Protein AF-0000000072647046 (afdb_homodimer)

Structure (mmCIF, N/CA/C/O backbone):
data_AF-0000000072647046-model_v1
#
loop_
_entity.id
_entity.type
_entity.pdbx_description
1 polymer 'Glutaredoxin domain-containing protein'
#
loop_
_atom_site.group_PDB
_atom_site.id
_atom_site.type_symbol
_atom_site.label_atom_id
_atom_site.label_alt_id
_atom_site.label_comp_id
_atom_site.label_asym_id
_atom_site.label_entity_id
_atom_site.label_seq_id
_atom_site.pdbx_PDB_ins_code
_atom_site.Cartn_x
_atom_site.Cartn_y
_atom_site.Cartn_z
_atom_site.occupancy
_atom_site.B_iso_or_equiv
_atom_site.auth_seq_id
_atom_site.auth_comp_id
_atom_site.auth_asym_id
_atom_site.auth_atom_id
_atom_site.pdbx_PDB_model_num
ATOM 1 N N . MET A 1 1 ? 25.359 -15.922 -28.672 1 30.77 1 MET A N 1
ATOM 2 C CA . MET A 1 1 ? 24.047 -15.75 -28.062 1 30.77 1 MET A CA 1
ATOM 3 C C . MET A 1 1 ? 24.094 -16.031 -26.562 1 30.77 1 MET A C 1
ATOM 5 O O . MET A 1 1 ? 23.062 -16.125 -25.922 1 30.77 1 MET A O 1
ATOM 9 N N . GLY A 1 2 ? 25.094 -16.562 -25.969 1 30.72 2 GLY A N 1
ATOM 10 C CA . GLY A 1 2 ? 25.312 -17.078 -24.641 1 30.72 2 GLY A CA 1
ATOM 11 C C . GLY A 1 2 ? 25.422 -15.992 -23.578 1 30.72 2 GLY A C 1
ATOM 12 O O . GLY A 1 2 ? 25.156 -16.234 -22.406 1 30.72 2 GLY A O 1
ATOM 13 N N . ALA A 1 3 ? 26.203 -15.008 -23.844 1 39.72 3 ALA A N 1
ATOM 14 C CA . ALA A 1 3 ? 26.516 -13.992 -22.828 1 39.72 3 ALA A CA 1
ATOM 15 C C . ALA A 1 3 ? 25.266 -13.211 -22.438 1 39.72 3 ALA A C 1
ATOM 17 O O . ALA A 1 3 ? 25.109 -12.82 -21.281 1 39.72 3 ALA A O 1
ATOM 18 N N . ALA A 1 4 ? 24.578 -12.836 -23.359 1 44.19 4 ALA A N 1
ATOM 19 C CA . ALA A 1 4 ? 23.391 -12 -23.141 1 44.19 4 ALA A CA 1
ATOM 20 C C . ALA A 1 4 ? 22.375 -12.719 -22.266 1 44.19 4 ALA A C 1
ATOM 22 O O . ALA A 1 4 ? 21.625 -12.078 -21.516 1 44.19 4 ALA A O 1
ATOM 23 N N . GLU A 1 5 ? 22.047 -13.945 -22.453 1 41.94 5 GLU A N 1
ATOM 24 C CA . GLU A 1 5 ? 21.156 -14.758 -21.625 1 41.94 5 GLU A CA 1
ATOM 25 C C . GLU A 1 5 ? 21.656 -14.805 -20.172 1 41.94 5 GLU A C 1
ATOM 27 O O . GLU A 1 5 ? 20.859 -15.008 -19.25 1 41.94 5 GLU A O 1
ATOM 32 N N . SER A 1 6 ? 22.844 -14.938 -20 1 48.31 6 SER A N 1
ATOM 33 C CA . SER A 1 6 ? 23.516 -15.039 -18.703 1 48.31 6 SER A CA 1
ATOM 34 C C . SER A 1 6 ? 23.297 -13.773 -17.875 1 48.31 6 SER A C 1
ATOM 36 O O . SER A 1 6 ? 23.109 -13.852 -16.656 1 48.31 6 SER A O 1
ATOM 38 N N . SER A 1 7 ? 23.375 -12.648 -18.531 1 48.94 7 SER A N 1
ATOM 39 C CA . SER A 1 7 ? 23.359 -11.359 -17.844 1 48.94 7 SER A CA 1
ATOM 40 C C . SER A 1 7 ? 21.953 -11.031 -17.344 1 48.94 7 SER A C 1
ATOM 42 O O . SER A 1 7 ? 21.797 -10.492 -16.25 1 48.94 7 SER A O 1
ATOM 44 N N . LEU A 1 8 ? 20.969 -11.305 -18.172 1 52.41 8 LEU A N 1
ATOM 45 C CA . LEU A 1 8 ? 19.578 -11.117 -17.797 1 52.41 8 LEU A CA 1
ATOM 46 C C . LEU A 1 8 ? 19.156 -12.086 -16.703 1 52.41 8 LEU A C 1
ATOM 48 O O . LEU A 1 8 ? 18.422 -11.719 -15.789 1 52.41 8 LEU A O 1
ATOM 52 N N . SER A 1 9 ? 19.688 -13.414 -16.891 1 56.25 9 SER A N 1
ATOM 53 C CA . SER A 1 9 ? 19.406 -14.484 -15.93 1 56.25 9 SER A CA 1
ATOM 54 C C . SER A 1 9 ? 19.922 -14.117 -14.531 1 56.25 9 SER A C 1
ATOM 56 O O . SER A 1 9 ? 19.312 -14.508 -13.531 1 56.25 9 SER A O 1
ATOM 58 N N . GLU A 1 10 ? 20.922 -13.305 -14.609 1 62.47 10 GLU A N 1
ATOM 59 C CA . GLU A 1 10 ? 21.531 -12.945 -13.336 1 62.47 10 GLU A CA 1
ATOM 60 C C . GLU A 1 10 ? 20.766 -11.82 -12.641 1 62.47 10 GLU A C 1
ATOM 62 O O . GLU A 1 10 ? 20.812 -11.695 -11.422 1 62.47 10 GLU A O 1
ATOM 67 N N . LYS A 1 11 ? 19.953 -11.328 -13.422 1 77.75 11 LYS A N 1
ATOM 68 C CA . LYS A 1 11 ? 19.312 -10.141 -12.867 1 77.75 11 LYS A CA 1
ATOM 69 C C . LYS A 1 11 ? 17.844 -10.391 -12.586 1 77.75 11 LYS A C 1
ATOM 71 O O . LYS A 1 11 ? 17.188 -9.578 -11.938 1 77.75 11 LYS A O 1
ATOM 76 N N . VAL A 1 12 ? 17.531 -11.703 -13.055 1 87.31 12 VAL A N 1
ATOM 77 C CA . VAL A 1 12 ? 16.109 -12 -12.953 1 87.31 12 VAL A CA 1
ATOM 78 C C . VAL A 1 12 ? 15.914 -13.398 -12.367 1 87.31 12 VAL A C 1
ATOM 80 O O . VAL A 1 12 ? 16.438 -14.383 -12.891 1 87.31 12 VAL A O 1
ATOM 83 N N . ASP A 1 13 ? 15.195 -13.484 -11.273 1 91.88 13 ASP A N 1
ATOM 84 C CA . ASP A 1 13 ? 14.977 -14.758 -10.609 1 91.88 13 ASP A CA 1
ATOM 85 C C . ASP A 1 13 ? 13.703 -15.43 -11.117 1 91.88 13 ASP A C 1
ATOM 87 O O . ASP A 1 13 ? 12.812 -15.766 -10.328 1 91.88 13 ASP A O 1
ATOM 91 N N . GLU A 1 14 ? 13.664 -15.672 -12.375 1 93.75 14 GLU A N 1
ATOM 92 C CA . GLU A 1 14 ? 12.492 -16.281 -13.008 1 93.75 14 GLU A CA 1
ATOM 93 C C . GLU A 1 14 ? 12.289 -17.719 -12.531 1 93.75 14 GLU A C 1
ATOM 95 O O . GLU A 1 14 ? 11.172 -18.109 -12.195 1 93.75 14 GLU A O 1
ATOM 100 N N . LYS A 1 15 ? 13.359 -18.484 -12.484 1 94 15 LYS A N 1
ATOM 101 C CA . LYS A 1 15 ? 13.289 -19.891 -12.078 1 94 15 LYS A CA 1
ATOM 102 C C . LYS A 1 15 ? 12.766 -20.016 -10.656 1 94 15 LYS A C 1
ATOM 104 O O . LYS A 1 15 ? 11.914 -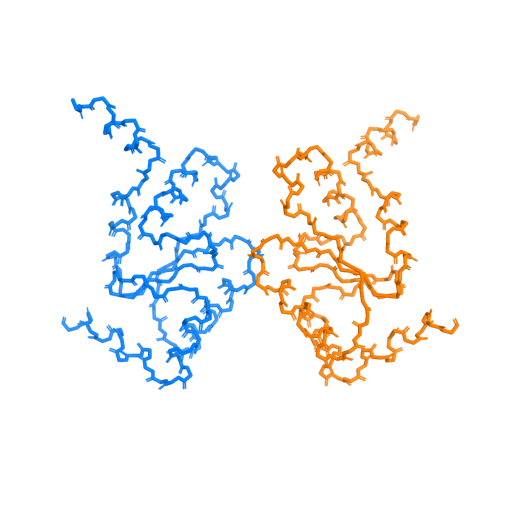20.859 -10.375 1 94 15 LYS A O 1
ATOM 109 N N . GLY A 1 16 ? 13.305 -19.25 -9.719 1 95.25 16 GLY A N 1
ATOM 110 C CA . GLY A 1 16 ? 12.859 -19.266 -8.336 1 95.25 16 GLY A CA 1
ATOM 111 C C . GLY A 1 16 ? 11.391 -18.922 -8.18 1 95.25 16 GLY A C 1
ATOM 112 O O . GLY A 1 16 ? 10.672 -19.578 -7.41 1 95.25 16 GLY A O 1
ATOM 113 N N . ILE A 1 17 ? 10.914 -17.984 -8.938 1 97.06 17 ILE A N 1
ATOM 114 C CA . ILE A 1 17 ? 9.516 -17.578 -8.867 1 97.06 17 ILE A CA 1
ATOM 115 C C . ILE A 1 17 ? 8.617 -18.688 -9.406 1 97.06 17 ILE A C 1
ATOM 117 O O . ILE A 1 17 ? 7.598 -19.016 -8.797 1 97.06 17 ILE A O 1
ATOM 121 N N . LYS A 1 18 ? 8.992 -19.266 -10.492 1 97 18 LYS A N 1
ATOM 122 C CA . LYS A 1 18 ? 8.203 -20.344 -11.078 1 97 18 LYS A CA 1
ATOM 123 C C 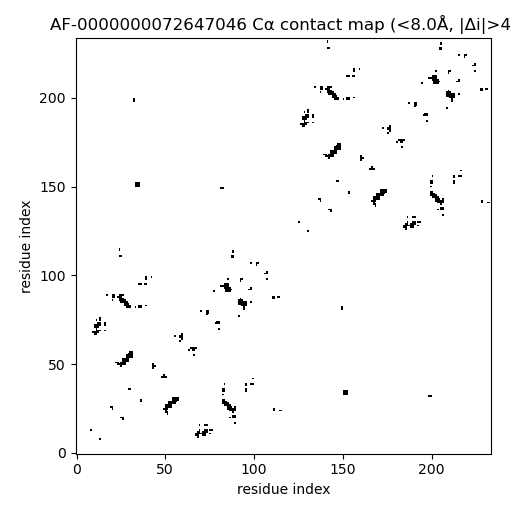. LYS A 1 18 ? 8.102 -21.531 -10.125 1 97 18 LYS A C 1
ATOM 125 O O . LYS A 1 18 ? 7.047 -22.172 -10.031 1 97 18 LYS A O 1
ATOM 130 N N . LYS A 1 19 ? 9.141 -21.812 -9.484 1 97.5 19 LYS A N 1
ATOM 131 C CA . LYS A 1 19 ? 9.117 -22.875 -8.477 1 97.5 19 LYS A CA 1
ATOM 132 C C . LYS A 1 19 ? 8.156 -22.531 -7.34 1 97.5 19 LYS A C 1
ATOM 134 O O . LYS A 1 19 ? 7.367 -23.375 -6.918 1 97.5 19 LYS A O 1
ATOM 139 N N . GLU A 1 20 ? 8.219 -21.297 -6.875 1 97.56 20 GLU A N 1
ATOM 140 C CA . GLU A 1 20 ? 7.422 -20.875 -5.734 1 97.56 20 GLU A CA 1
ATOM 141 C C . GLU A 1 20 ? 5.934 -20.891 -6.062 1 97.56 20 GLU A C 1
ATOM 143 O O . GLU A 1 20 ? 5.113 -21.297 -5.234 1 97.56 20 GLU A O 1
ATOM 148 N N . ILE A 1 21 ? 5.594 -20.422 -7.246 1 97.5 21 ILE A N 1
ATOM 149 C CA . ILE A 1 21 ? 4.172 -20.328 -7.566 1 97.5 21 ILE A CA 1
ATOM 150 C C . ILE A 1 21 ? 3.592 -21.734 -7.758 1 97.5 21 ILE A C 1
ATOM 152 O O . ILE A 1 21 ? 2.371 -21.906 -7.777 1 97.5 21 ILE A O 1
ATOM 156 N N . GLY A 1 22 ? 4.41 -22.656 -7.879 1 96.31 22 GLY A N 1
ATOM 157 C CA . GLY A 1 22 ? 3.982 -24.047 -7.984 1 96.31 22 GLY A CA 1
ATOM 158 C C . GLY A 1 22 ? 3.879 -24.734 -6.641 1 96.31 22 GLY A C 1
ATOM 159 O O . GLY A 1 22 ? 3.477 -25.906 -6.57 1 96.31 22 GLY A O 1
ATOM 160 N N . GLU A 1 23 ? 4.145 -24.109 -5.609 1 95.06 23 GLU A N 1
ATOM 161 C CA . GLU A 1 23 ? 4.191 -24.703 -4.277 1 95.06 23 GLU A CA 1
ATOM 162 C C . GLU A 1 23 ? 2.795 -25.062 -3.787 1 95.06 23 GLU A C 1
ATOM 164 O O . GLU A 1 23 ? 2.609 -26.094 -3.131 1 95.06 23 GLU A O 1
ATOM 169 N N . CYS A 1 24 ? 1.84 -24.172 -3.992 1 95.94 24 CYS A N 1
ATOM 170 C CA . CYS A 1 24 ? 0.456 -24.422 -3.6 1 95.94 24 CYS A CA 1
ATOM 171 C C . CYS A 1 24 ? -0.512 -23.734 -4.555 1 95.94 24 CYS A C 1
ATOM 173 O O . CYS A 1 24 ? -0.103 -22.922 -5.375 1 95.94 24 CYS A O 1
ATOM 175 N N . PRO A 1 25 ? -1.693 -24.094 -4.465 1 97.81 25 PRO A N 1
ATOM 176 C CA . PRO A 1 25 ? -2.684 -23.578 -5.41 1 97.81 25 PRO A CA 1
ATOM 177 C C . PRO A 1 25 ? -2.783 -22.047 -5.387 1 97.81 25 PRO A C 1
ATOM 179 O O . PRO A 1 25 ? -3.053 -21.438 -6.418 1 97.81 25 PRO A O 1
ATOM 182 N N . VAL A 1 26 ? -2.604 -21.516 -4.203 1 98.69 26 VAL A N 1
ATOM 183 C CA . VAL A 1 26 ? -2.678 -20.062 -4.082 1 98.69 26 VAL A CA 1
ATOM 184 C C . VAL A 1 26 ? -1.371 -19.531 -3.504 1 98.69 26 VAL A C 1
ATOM 186 O O . VAL A 1 26 ? -0.966 -19.906 -2.404 1 98.69 26 VAL A O 1
ATOM 189 N N . VAL A 1 27 ? -0.646 -18.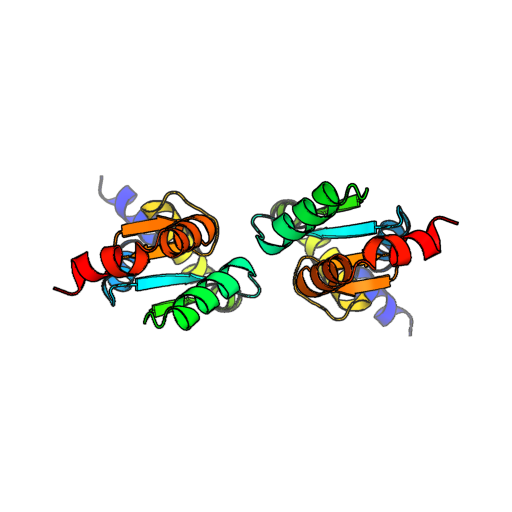672 -4.254 1 98.81 27 VAL A N 1
ATOM 190 C CA . VAL A 1 27 ? 0.587 -18.016 -3.836 1 98.81 27 VAL A CA 1
ATOM 191 C C . VAL A 1 27 ? 0.448 -16.5 -3.994 1 98.81 27 VAL A C 1
ATOM 193 O O . VAL A 1 27 ? -0.043 -16.016 -5.02 1 98.81 27 VAL A O 1
ATOM 196 N N . ILE A 1 28 ? 0.835 -15.758 -2.959 1 98.75 28 ILE A N 1
ATOM 197 C CA . ILE A 1 28 ? 0.768 -14.305 -3.074 1 98.75 28 ILE A CA 1
ATOM 198 C C . ILE A 1 28 ? 2.121 -13.695 -2.715 1 98.75 28 ILE A C 1
ATOM 200 O O . ILE A 1 28 ? 2.818 -14.188 -1.828 1 98.75 28 ILE A O 1
ATOM 204 N N . TYR A 1 29 ? 2.516 -12.711 -3.484 1 98.06 29 TYR A N 1
ATOM 205 C CA . TYR A 1 29 ? 3.662 -11.867 -3.17 1 98.06 29 TYR A CA 1
ATOM 206 C C . TYR A 1 29 ? 3.215 -10.539 -2.574 1 98.06 29 TYR A C 1
ATOM 208 O O . TYR A 1 29 ? 2.283 -9.906 -3.08 1 98.06 29 TYR A O 1
ATOM 216 N N . THR A 1 30 ? 3.836 -10.141 -1.489 1 96.5 30 THR A N 1
ATOM 217 C CA . THR A 1 30 ? 3.416 -8.945 -0.763 1 96.5 30 THR A CA 1
ATOM 218 C C . THR A 1 30 ? 4.621 -8.094 -0.384 1 96.5 30 THR A C 1
ATOM 220 O O . THR A 1 30 ? 5.77 -8.5 -0.59 1 96.5 30 THR A O 1
ATOM 223 N N . LYS A 1 31 ? 4.328 -6.859 0.052 1 92.25 31 LYS A N 1
ATOM 224 C CA . LYS A 1 31 ? 5.309 -5.969 0.663 1 92.25 31 LYS A CA 1
ATOM 225 C C . LYS A 1 31 ? 4.859 -5.523 2.053 1 92.25 31 LYS A C 1
ATOM 227 O O . LYS A 1 31 ? 3.68 -5.645 2.396 1 92.25 31 LYS A O 1
ATOM 232 N N . SER A 1 32 ? 5.852 -5.031 2.762 1 86.81 32 SER A N 1
ATOM 233 C CA . SER A 1 32 ? 5.531 -4.551 4.102 1 86.81 32 SER A CA 1
ATOM 234 C C . SER A 1 32 ? 4.688 -3.279 4.047 1 86.81 32 SER A C 1
ATOM 236 O O . SER A 1 32 ? 4.832 -2.475 3.125 1 86.81 32 SER A O 1
ATOM 238 N N . GLU A 1 33 ? 3.854 -3.123 4.977 1 80.12 33 GLU A N 1
ATOM 239 C CA . GLU A 1 33 ? 3.07 -1.903 5.152 1 80.12 33 GLU A CA 1
ATOM 240 C C . GLU A 1 33 ? 2.205 -1.619 3.93 1 80.12 33 GLU A C 1
ATOM 242 O O . GLU A 1 33 ? 2.043 -0.464 3.531 1 80.12 33 GLU A O 1
ATOM 247 N N . CYS A 1 34 ? 1.928 -2.549 3.201 1 91.19 34 CYS A N 1
ATOM 248 C CA . CYS A 1 34 ? 1.049 -2.443 2.043 1 91.19 34 CYS A CA 1
ATOM 249 C C . CYS A 1 34 ? -0.391 -2.773 2.418 1 91.19 34 CYS A C 1
ATOM 251 O O . CYS A 1 34 ? -0.711 -3.926 2.713 1 91.19 34 CYS A O 1
ATOM 253 N N . GLY A 1 35 ? -1.257 -1.927 2.348 1 93.25 35 GLY A N 1
ATOM 254 C CA . GLY A 1 35 ? -2.645 -2.086 2.754 1 93.25 35 GLY A CA 1
ATOM 255 C C . GLY A 1 35 ? -3.408 -3.076 1.897 1 93.25 35 GLY A C 1
ATOM 256 O O . GLY A 1 35 ? -4.188 -3.879 2.412 1 93.25 35 GLY A O 1
ATOM 257 N N . TYR A 1 36 ? -3.176 -3.004 0.632 1 95.5 36 TYR A N 1
ATOM 258 C CA . TYR A 1 36 ? -3.836 -3.947 -0.262 1 95.5 36 TYR A CA 1
ATOM 259 C C . TYR A 1 36 ? -3.355 -5.371 -0.008 1 95.5 36 TYR A C 1
ATOM 261 O O . TYR A 1 36 ? -4.117 -6.328 -0.168 1 95.5 36 TYR A O 1
ATOM 269 N N . CYS A 1 37 ? -2.092 -5.492 0.328 1 97.12 37 CYS A N 1
ATOM 270 C CA . CYS A 1 37 ? -1.569 -6.805 0.69 1 97.12 37 CYS A CA 1
ATOM 271 C C . CYS A 1 37 ? -2.279 -7.355 1.923 1 97.12 37 CYS A C 1
ATOM 273 O O . CYS A 1 37 ? -2.658 -8.531 1.955 1 97.12 37 CYS A O 1
ATOM 275 N N . LYS A 1 38 ? -2.434 -6.52 2.881 1 95.62 38 LYS A N 1
ATOM 276 C CA . LYS A 1 38 ? -3.16 -6.934 4.078 1 95.62 38 LYS A CA 1
ATOM 277 C C . LYS A 1 38 ? -4.59 -7.344 3.736 1 95.62 38 LYS A C 1
ATOM 279 O O . LYS A 1 38 ? -5.086 -8.359 4.234 1 95.62 38 LYS A O 1
ATOM 284 N N . MET A 1 39 ? -5.172 -6.602 2.914 1 95.62 39 MET A N 1
ATOM 285 C CA . MET A 1 39 ? -6.551 -6.891 2.535 1 95.62 39 MET A CA 1
ATOM 286 C C . MET A 1 39 ? -6.641 -8.211 1.78 1 95.62 39 MET A C 1
ATOM 288 O O . MET A 1 39 ? -7.598 -8.969 1.955 1 95.62 39 MET A O 1
ATOM 292 N N . ALA A 1 40 ? -5.727 -8.414 0.938 1 98.19 40 ALA A N 1
ATOM 293 C CA . ALA A 1 40 ? -5.699 -9.688 0.218 1 98.19 40 ALA A CA 1
ATOM 294 C C . ALA A 1 40 ? -5.598 -10.867 1.186 1 98.19 40 ALA A C 1
ATOM 296 O O . ALA A 1 40 ? -6.344 -11.836 1.069 1 98.19 40 ALA A O 1
ATOM 297 N N . LYS A 1 41 ? -4.684 -10.734 2.137 1 98.19 41 LYS A N 1
ATOM 298 C CA . LYS A 1 41 ? -4.52 -11.789 3.129 1 98.19 41 LYS A CA 1
ATOM 299 C C . LYS A 1 41 ? -5.785 -11.969 3.961 1 98.19 41 LYS A C 1
ATOM 301 O O . LYS A 1 41 ? -6.242 -13.086 4.184 1 98.19 41 LYS A O 1
ATOM 306 N N . ASP A 1 42 ? -6.355 -10.938 4.375 1 97.88 42 ASP A N 1
ATOM 307 C CA . ASP A 1 42 ? -7.586 -10.977 5.16 1 97.88 42 ASP A CA 1
ATOM 308 C C . ASP A 1 42 ? -8.703 -11.68 4.391 1 97.88 42 ASP A C 1
ATOM 310 O O . ASP A 1 42 ? -9.461 -12.469 4.965 1 97.88 42 ASP A O 1
ATOM 314 N N . LEU A 1 43 ? -8.797 -11.328 3.158 1 98.12 43 LEU A N 1
ATOM 315 C CA . LEU A 1 43 ? -9.828 -11.922 2.318 1 98.12 43 LEU A CA 1
ATOM 316 C C . LEU A 1 43 ? -9.641 -13.43 2.203 1 98.12 43 LEU A C 1
ATOM 318 O O . LEU A 1 43 ? -10.594 -14.188 2.348 1 98.12 43 LEU A O 1
ATOM 322 N N . LEU A 1 44 ? -8.43 -13.844 1.897 1 98.5 44 LEU A N 1
ATOM 323 C CA . LEU A 1 44 ? -8.141 -15.273 1.78 1 98.5 44 LEU A CA 1
ATOM 324 C C . LEU A 1 44 ? -8.453 -16 3.084 1 98.5 44 LEU A C 1
ATOM 326 O O . LEU A 1 44 ? -9.008 -17.094 3.07 1 98.5 44 LEU A O 1
ATOM 330 N N . GLU A 1 45 ? -8.156 -15.398 4.227 1 98.31 45 GLU A N 1
ATOM 331 C CA . GLU A 1 45 ? -8.438 -15.969 5.535 1 98.31 45 GLU A CA 1
ATOM 332 C C . GLU A 1 45 ? -9.938 -16.047 5.793 1 98.31 45 GLU A C 1
ATOM 334 O O . GLU A 1 45 ? -10.445 -17.062 6.273 1 98.31 45 GLU A O 1
ATOM 339 N N . LYS A 1 46 ? -10.562 -15.008 5.477 1 97.44 46 LYS A N 1
ATOM 340 C CA . LYS A 1 46 ? -12.016 -14.969 5.629 1 97.44 46 LYS A CA 1
ATOM 341 C C . LYS A 1 46 ? -12.68 -16.078 4.824 1 97.44 46 LYS A C 1
ATOM 343 O O . LYS A 1 46 ? -13.648 -16.688 5.285 1 97.44 46 LYS A O 1
ATOM 348 N N . GLU A 1 47 ? -12.148 -16.266 3.67 1 97.19 47 GLU A N 1
ATOM 349 C CA . GLU A 1 47 ? -12.695 -17.281 2.771 1 97.19 47 GLU A CA 1
ATOM 350 C C . GLU A 1 47 ? -12.172 -18.672 3.117 1 97.19 47 GLU A C 1
ATOM 352 O O . GLU A 1 47 ? -12.477 -19.656 2.428 1 97.19 47 GLU A O 1
ATOM 357 N N . ARG A 1 48 ? -11.312 -18.766 4.078 1 96.75 48 ARG A N 1
ATOM 358 C CA . ARG A 1 48 ? -10.719 -20.016 4.531 1 96.75 48 ARG A CA 1
ATOM 359 C C . 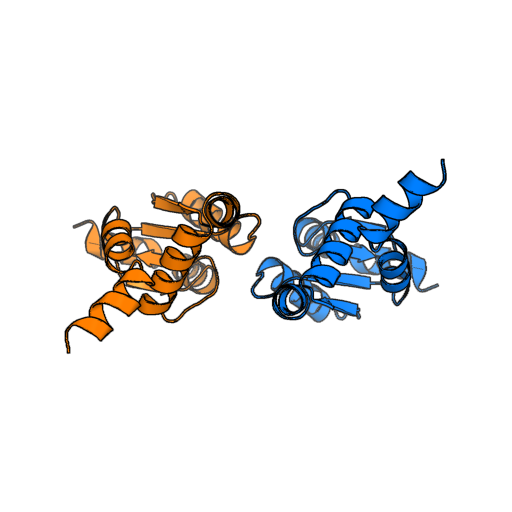ARG A 1 48 ? -9.914 -20.672 3.416 1 96.75 48 ARG A C 1
ATOM 361 O O . ARG A 1 48 ? -10 -21.891 3.209 1 96.75 48 ARG A O 1
ATOM 368 N N . ILE A 1 49 ? -9.195 -19.875 2.736 1 97.19 49 ILE A N 1
ATOM 369 C CA . ILE A 1 49 ? -8.336 -20.359 1.659 1 97.19 49 ILE A CA 1
ATOM 370 C C . ILE A 1 49 ? -6.887 -20.391 2.133 1 97.19 49 ILE A C 1
ATOM 372 O O . ILE A 1 49 ? -6.348 -19.375 2.58 1 97.19 49 ILE A O 1
ATOM 376 N N . ASN A 1 50 ? -6.305 -21.516 2.059 1 96.88 50 ASN A N 1
ATOM 377 C CA . ASN A 1 50 ? -4.879 -21.641 2.342 1 96.88 50 ASN A CA 1
ATOM 378 C C . ASN A 1 50 ? -4.035 -21 1.238 1 96.88 50 ASN A C 1
ATOM 380 O O . ASN A 1 50 ? -4.355 -21.125 0.056 1 96.88 50 ASN A O 1
ATOM 384 N N . TYR A 1 51 ? -3.004 -20.391 1.647 1 98.44 51 TYR A N 1
ATOM 385 C CA . TYR A 1 51 ? -2.115 -19.766 0.678 1 98.44 51 TYR A CA 1
ATOM 386 C C . TYR A 1 51 ? -0.691 -19.688 1.213 1 98.44 51 TYR A C 1
ATOM 388 O O . TYR A 1 51 ? -0.471 -19.766 2.424 1 98.44 51 TYR A O 1
ATOM 396 N N . ARG A 1 52 ? 0.231 -19.516 0.289 1 98.38 52 ARG A N 1
ATOM 397 C CA . ARG A 1 52 ? 1.618 -19.219 0.638 1 98.38 52 ARG A CA 1
ATOM 398 C C . ARG A 1 52 ? 1.965 -17.766 0.337 1 98.38 52 ARG A C 1
ATOM 400 O O . ARG A 1 52 ? 1.724 -17.281 -0.771 1 98.38 52 ARG A O 1
ATOM 407 N N . GLU A 1 53 ? 2.502 -17.125 1.323 1 97.88 53 GLU A N 1
ATOM 408 C CA . GLU A 1 53 ? 2.941 -15.742 1.137 1 97.88 53 GLU A CA 1
ATOM 409 C C . GLU A 1 53 ? 4.453 -15.664 0.962 1 97.88 53 GLU A C 1
ATOM 411 O O . GLU A 1 53 ? 5.203 -16.328 1.687 1 97.88 53 GLU A O 1
ATOM 416 N N . HIS A 1 54 ? 4.883 -14.875 0.003 1 97 54 HIS A N 1
ATOM 417 C CA . HIS A 1 54 ? 6.27 -14.43 -0.118 1 97 54 HIS A CA 1
ATOM 418 C C . HIS A 1 54 ? 6.383 -12.922 0.08 1 97 54 HIS A C 1
ATOM 420 O O . HIS A 1 54 ? 6.078 -12.148 -0.83 1 97 54 HIS A O 1
ATOM 426 N N . GLU A 1 55 ? 6.855 -12.547 1.237 1 94.62 55 GLU A N 1
ATOM 427 C CA . GLU A 1 55 ? 6.977 -11.141 1.604 1 94.62 55 GLU A CA 1
ATOM 428 C C . GLU A 1 55 ? 8.312 -10.57 1.148 1 94.62 55 GLU A C 1
ATOM 430 O O . GLU A 1 55 ? 9.375 -11.055 1.547 1 94.62 55 GLU A O 1
ATOM 435 N N . LEU A 1 56 ? 8.242 -9.477 0.402 1 94.31 56 LEU A N 1
ATOM 436 C CA . LEU A 1 56 ? 9.453 -8.969 -0.243 1 94.31 56 LEU A CA 1
ATOM 437 C C . LEU A 1 56 ? 9.977 -7.738 0.483 1 94.31 56 LEU A C 1
ATOM 439 O O . LEU A 1 56 ? 11.133 -7.352 0.302 1 94.31 56 LEU A O 1
ATOM 443 N N . GLY A 1 57 ? 9.141 -7.105 1.298 1 88.19 57 GLY A N 1
ATOM 444 C CA . GLY A 1 57 ? 9.516 -5.859 1.945 1 88.19 57 GLY A CA 1
ATOM 445 C C . GLY A 1 57 ? 10.742 -5.988 2.826 1 88.19 57 GLY A C 1
ATOM 446 O O . GLY A 1 57 ? 11.664 -5.176 2.736 1 88.19 57 GLY A O 1
ATOM 447 N N . HIS A 1 58 ? 10.828 -6.934 3.648 1 87.31 58 HIS A N 1
ATOM 448 C CA . HIS A 1 58 ? 11.961 -7.148 4.543 1 87.31 58 HIS A CA 1
ATOM 449 C C . HIS A 1 58 ? 13.234 -7.453 3.758 1 87.31 58 HIS A C 1
ATOM 451 O O . HIS A 1 58 ? 14.328 -7.07 4.168 1 87.31 58 HIS A O 1
ATOM 457 N N . MET A 1 59 ? 13.055 -8.008 2.627 1 87.94 59 MET A N 1
ATOM 458 C CA . MET A 1 59 ? 14.195 -8.383 1.791 1 87.94 59 MET A CA 1
ATOM 459 C C . MET A 1 59 ? 14.891 -7.152 1.227 1 87.94 59 MET A C 1
ATOM 461 O O . MET A 1 59 ? 16.109 -7.141 1.075 1 87.94 59 MET A O 1
ATOM 465 N N . GLN A 1 60 ? 14.102 -6.215 0.938 1 85.12 60 GLN A N 1
ATOM 466 C CA . GLN A 1 60 ? 14.664 -4.992 0.364 1 85.12 60 GLN A CA 1
ATOM 467 C C . GLN A 1 60 ? 15.734 -4.398 1.271 1 85.12 60 GLN A C 1
ATOM 469 O O . GLN A 1 60 ? 16.781 -3.943 0.792 1 85.12 60 GLN A O 1
ATOM 474 N N . ARG A 1 61 ? 15.492 -4.508 2.578 1 79.31 61 ARG A N 1
ATOM 475 C CA . ARG A 1 61 ? 16.422 -3.932 3.545 1 79.31 61 ARG A CA 1
ATOM 476 C C . ARG A 1 61 ? 17.594 -4.875 3.809 1 79.31 61 ARG A C 1
ATOM 478 O O . ARG A 1 61 ? 18.734 -4.445 3.869 1 79.31 61 ARG A O 1
ATOM 485 N N . GLU A 1 62 ? 17.375 -6.105 3.873 1 90.44 62 GLU A N 1
ATOM 486 C CA . GLU A 1 62 ? 18.344 -7.102 4.312 1 90.44 62 GLU A CA 1
ATOM 487 C C . GLU A 1 62 ? 19.219 -7.559 3.154 1 90.44 62 GLU A C 1
ATOM 489 O O . GLU A 1 62 ? 20.406 -7.852 3.346 1 90.44 62 GLU A O 1
ATOM 494 N N . ASP A 1 63 ? 18.688 -7.707 2.004 1 93.06 63 ASP A N 1
ATOM 495 C CA . ASP A 1 63 ? 19.375 -8.203 0.818 1 93.06 63 ASP A CA 1
ATOM 496 C C . ASP A 1 63 ? 18.844 -7.539 -0.448 1 93.06 63 ASP A C 1
ATOM 498 O O . ASP A 1 63 ? 18.125 -8.172 -1.229 1 93.06 63 ASP A O 1
ATOM 502 N N . PRO A 1 64 ? 19.281 -6.344 -0.665 1 90.25 64 PRO A N 1
ATOM 503 C CA . PRO A 1 64 ? 18.766 -5.559 -1.785 1 90.25 64 PRO A CA 1
ATOM 504 C C . PRO A 1 64 ? 19 -6.23 -3.137 1 90.25 64 PRO A C 1
ATOM 506 O O . PRO A 1 64 ? 18.188 -6.086 -4.055 1 90.25 64 PRO A O 1
ATOM 509 N N . GLU A 1 65 ? 20.016 -6.977 -3.227 1 92.25 65 GLU A N 1
ATOM 510 C CA . GLU A 1 65 ? 20.312 -7.637 -4.496 1 92.25 65 GLU A CA 1
ATOM 511 C C . GLU A 1 65 ? 19.297 -8.727 -4.801 1 92.25 65 GLU A C 1
ATOM 513 O O . GLU A 1 65 ? 18.734 -8.781 -5.902 1 92.25 65 GLU A O 1
ATOM 518 N N . THR A 1 66 ? 19.094 -9.539 -3.842 1 92.88 66 THR A N 1
ATOM 519 C CA . THR A 1 66 ? 18.109 -10.594 -4.016 1 92.88 66 THR A CA 1
ATOM 520 C C . THR A 1 66 ? 16.719 -10.008 -4.223 1 92.88 66 THR A C 1
ATOM 522 O O . THR A 1 66 ? 15.945 -10.508 -5.039 1 92.88 66 THR A O 1
ATOM 525 N N . TYR A 1 67 ? 16.484 -8.977 -3.545 1 93.69 67 TYR A N 1
ATOM 526 C CA . TYR A 1 67 ? 15.211 -8.289 -3.691 1 93.69 67 TYR A CA 1
ATOM 527 C C . TYR A 1 67 ? 14.992 -7.859 -5.137 1 93.69 67 TYR A C 1
ATOM 529 O O . TYR A 1 67 ? 13.93 -8.117 -5.707 1 93.69 67 TYR A O 1
ATOM 537 N N . GLN A 1 68 ? 15.953 -7.262 -5.66 1 93.31 68 GLN A N 1
ATOM 538 C CA . GLN A 1 68 ? 15.828 -6.75 -7.023 1 93.31 68 GLN A CA 1
ATOM 539 C C . GLN A 1 68 ? 15.625 -7.891 -8.016 1 93.31 68 GLN A C 1
ATOM 541 O O . GLN A 1 68 ? 14.828 -7.77 -8.953 1 93.31 68 GLN A O 1
ATOM 546 N N . ARG A 1 69 ? 16.297 -8.961 -7.77 1 94.56 69 ARG A N 1
ATOM 547 C CA . ARG A 1 69 ? 16.156 -10.117 -8.648 1 94.56 69 ARG A CA 1
ATOM 548 C C . ARG A 1 69 ? 14.734 -10.68 -8.586 1 94.56 69 ARG A C 1
ATOM 550 O O . ARG A 1 69 ? 14.172 -11.07 -9.609 1 94.56 69 ARG A O 1
ATOM 557 N N . ARG A 1 70 ? 14.258 -10.695 -7.41 1 95.44 70 ARG A N 1
ATOM 558 C CA . ARG A 1 70 ? 12.906 -11.211 -7.215 1 95.44 70 ARG A CA 1
ATOM 559 C C . ARG A 1 70 ? 11.875 -10.297 -7.859 1 95.44 70 ARG A C 1
ATOM 561 O O . ARG A 1 70 ? 10.992 -10.758 -8.586 1 95.44 70 ARG A O 1
ATOM 568 N N . VAL A 1 71 ? 12.023 -9.031 -7.641 1 94.25 71 VAL A N 1
ATOM 569 C CA . VAL A 1 71 ? 11.094 -8.055 -8.195 1 94.25 71 VAL A CA 1
ATOM 570 C C . VAL A 1 71 ? 11.172 -8.07 -9.719 1 94.25 71 VAL A C 1
ATOM 572 O O . VAL A 1 71 ? 10.148 -8.094 -10.398 1 94.25 71 VAL A O 1
ATOM 575 N N . ASN A 1 72 ? 12.367 -8.117 -10.219 1 95.56 72 ASN A N 1
ATOM 576 C CA . ASN A 1 72 ? 12.539 -8.188 -11.664 1 95.56 72 ASN A CA 1
ATOM 577 C C . ASN A 1 72 ? 11.93 -9.461 -12.242 1 95.56 72 ASN A C 1
ATOM 579 O O . ASN A 1 72 ? 11.328 -9.43 -13.32 1 95.56 72 ASN A O 1
ATOM 583 N N . GLY A 1 73 ? 12.141 -10.523 -11.539 1 96.5 73 GLY A N 1
ATOM 584 C CA . GLY A 1 73 ? 11.539 -11.781 -11.961 1 96.5 73 GLY A CA 1
ATOM 585 C C . GLY A 1 73 ? 10.023 -11.727 -12.016 1 96.5 73 GLY A C 1
ATOM 586 O O . GLY A 1 73 ? 9.414 -12.211 -12.969 1 96.5 73 GLY A O 1
ATOM 587 N N . LEU A 1 74 ? 9.453 -11.172 -11.055 1 97.19 74 LEU A N 1
ATOM 588 C CA . LEU A 1 74 ? 8.008 -11.031 -11.008 1 97.19 74 LEU A CA 1
ATOM 589 C C . LEU A 1 74 ? 7.516 -10.148 -12.156 1 97.19 74 LEU A C 1
ATOM 591 O O . LEU A 1 74 ? 6.543 -10.492 -12.836 1 97.19 74 LEU A O 1
ATOM 595 N N . VAL A 1 75 ? 8.203 -9.07 -12.375 1 95.81 75 VAL A N 1
ATOM 596 C CA . VAL A 1 75 ? 7.816 -8.156 -13.453 1 95.81 75 VAL A CA 1
ATOM 597 C C . VAL A 1 75 ? 7.938 -8.867 -14.797 1 95.81 75 VAL A C 1
ATOM 599 O O . VAL A 1 75 ? 7.09 -8.695 -15.68 1 95.81 75 VAL A O 1
ATOM 602 N N . TYR A 1 76 ? 8.945 -9.617 -14.875 1 96.19 76 TYR A N 1
ATOM 603 C CA . TYR A 1 76 ? 9.148 -10.367 -16.109 1 96.19 76 TYR A CA 1
ATOM 604 C C . TYR A 1 76 ? 7.996 -11.328 -16.375 1 96.19 76 TYR A C 1
ATOM 606 O O . TYR A 1 76 ? 7.508 -11.438 -17.5 1 96.19 76 TYR A O 1
ATOM 614 N N . ILE A 1 77 ? 7.531 -11.93 -15.391 1 96.88 77 ILE A N 1
ATOM 615 C CA . ILE A 1 77 ? 6.516 -12.969 -15.5 1 96.88 77 ILE A CA 1
ATOM 616 C C . ILE A 1 77 ? 5.137 -12.336 -15.633 1 96.88 77 ILE A C 1
ATOM 618 O O . ILE A 1 77 ? 4.316 -12.773 -16.438 1 96.88 77 ILE A O 1
ATOM 622 N N . THR A 1 78 ? 4.832 -11.32 -14.93 1 97.62 78 THR A N 1
ATOM 623 C CA . THR A 1 78 ? 3.467 -10.82 -14.789 1 97.62 78 THR A CA 1
ATOM 624 C C . THR A 1 78 ? 3.281 -9.523 -15.578 1 97.62 78 THR A C 1
ATOM 626 O O . THR A 1 78 ? 2.15 -9.109 -15.836 1 97.62 78 THR A O 1
ATOM 629 N N . ARG A 1 79 ? 4.336 -8.844 -15.852 1 96.38 79 ARG A N 1
ATOM 630 C CA . ARG A 1 79 ? 4.324 -7.523 -16.469 1 96.38 79 ARG A CA 1
ATOM 631 C C . ARG A 1 79 ? 3.625 -6.5 -15.586 1 96.38 79 ARG A C 1
ATOM 633 O O . ARG A 1 79 ? 3.059 -5.523 -16.078 1 96.38 79 ARG A O 1
ATOM 640 N N . HIS A 1 80 ? 3.637 -6.824 -14.344 1 94.62 80 HIS A N 1
ATOM 641 C CA . HIS A 1 80 ? 3.02 -5.969 -13.336 1 94.62 80 HIS A CA 1
ATOM 642 C C . HIS A 1 80 ? 4.023 -5.578 -12.25 1 94.62 80 HIS A C 1
ATOM 644 O O . HIS A 1 80 ? 4.887 -6.379 -11.883 1 94.62 80 HIS A O 1
ATOM 650 N N . LYS A 1 81 ? 3.832 -4.434 -11.68 1 90 81 LYS A N 1
ATOM 651 C CA . LYS A 1 81 ? 4.793 -3.92 -10.711 1 90 81 LYS A CA 1
ATOM 652 C C . LYS A 1 81 ? 4.168 -3.82 -9.32 1 90 81 LYS A C 1
ATOM 654 O O . LYS A 1 81 ? 4.875 -3.883 -8.312 1 90 81 LYS A O 1
ATOM 659 N N . THR A 1 82 ? 2.838 -3.771 -9.195 1 91.19 82 THR A N 1
ATOM 660 C CA . THR A 1 82 ? 2.168 -3.463 -7.934 1 91.19 82 THR A CA 1
ATOM 661 C C . THR A 1 82 ? 1.918 -4.734 -7.129 1 91.19 82 THR A C 1
ATOM 663 O O . THR A 1 82 ? 1.948 -5.84 -7.68 1 91.19 82 THR A O 1
ATOM 666 N N . MET A 1 83 ? 1.93 -4.48 -5.824 1 94.81 83 MET A N 1
ATOM 667 C CA . MET A 1 83 ? 1.582 -5.57 -4.914 1 94.81 83 MET A CA 1
ATOM 668 C C . MET A 1 83 ? 0.196 -5.355 -4.316 1 94.81 83 MET A C 1
ATOM 670 O O . MET A 1 83 ? -0.299 -4.23 -4.273 1 94.81 83 MET A O 1
ATOM 674 N N . PRO A 1 84 ? -0.354 -6.348 -3.943 1 97.19 84 PRO A N 1
ATOM 675 C CA . PRO A 1 84 ? 0.037 -7.758 -4.023 1 97.19 84 PRO A CA 1
ATOM 676 C C . PRO A 1 84 ? -0.069 -8.32 -5.438 1 97.19 84 PRO A C 1
ATOM 678 O O . PRO A 1 84 ? -0.767 -7.754 -6.281 1 97.19 84 PRO A O 1
ATOM 681 N N . GLN A 1 85 ? 0.686 -9.359 -5.68 1 98.25 85 GLN A N 1
ATOM 682 C CA . GLN A 1 85 ? 0.517 -10.18 -6.871 1 98.25 85 GLN A CA 1
ATOM 683 C C . GLN A 1 85 ? 0.039 -11.586 -6.508 1 98.25 85 GLN A C 1
ATOM 685 O O . GLN A 1 85 ? 0.686 -12.281 -5.727 1 98.25 85 GLN A O 1
ATOM 690 N N . VAL A 1 86 ? -1.05 -11.961 -7.078 1 98.75 86 VAL A N 1
ATOM 691 C CA . VAL A 1 86 ? -1.725 -13.195 -6.672 1 98.75 86 VAL A CA 1
ATOM 692 C C . VAL A 1 86 ? -1.662 -14.219 -7.805 1 98.75 86 VAL A C 1
ATOM 694 O O . VAL A 1 86 ? -1.992 -13.898 -8.953 1 98.75 86 VAL A O 1
ATOM 697 N N . PHE A 1 87 ? -1.241 -15.344 -7.445 1 98.81 87 PHE A N 1
ATOM 698 C CA . PHE A 1 87 ? -1.215 -16.484 -8.359 1 98.81 87 PHE A CA 1
ATOM 699 C C . PHE A 1 87 ? -2.178 -17.562 -7.891 1 98.81 87 PHE A C 1
ATOM 701 O O . PHE A 1 87 ? -2.205 -17.922 -6.711 1 98.81 87 PHE A O 1
ATOM 708 N N . ILE A 1 88 ? -2.973 -18.062 -8.797 1 98.56 88 ILE A N 1
ATOM 709 C CA . ILE A 1 88 ? -3.83 -19.219 -8.578 1 98.56 88 ILE A CA 1
ATOM 710 C C . ILE A 1 88 ? -3.529 -20.297 -9.625 1 98.56 88 ILE A C 1
ATOM 712 O O . ILE A 1 88 ? -3.553 -20.016 -10.828 1 98.56 88 ILE A O 1
ATOM 716 N N . CYS A 1 89 ? -3.207 -21.422 -9.133 1 98.12 89 CYS A N 1
ATOM 717 C CA . CYS A 1 89 ? -2.84 -22.516 -10.031 1 98.12 89 CYS A CA 1
ATOM 718 C C . CYS A 1 89 ? -1.77 -22.062 -11.016 1 98.12 89 CYS A C 1
ATOM 720 O O . CYS A 1 89 ? -1.924 -22.234 -12.227 1 98.12 89 CYS A O 1
ATOM 722 N N . GLU A 1 90 ? -0.795 -21.359 -10.539 1 97.81 90 GLU A N 1
ATOM 723 C CA . GLU A 1 90 ? 0.418 -20.938 -11.227 1 97.81 90 GLU A CA 1
ATOM 724 C C . GLU A 1 90 ? 0.117 -19.828 -12.234 1 97.81 90 GLU A C 1
ATOM 726 O O . GLU A 1 90 ? 1.015 -19.359 -12.938 1 97.81 90 GLU A O 1
ATOM 731 N N . SER A 1 91 ? -1.126 -19.359 -12.258 1 98.06 91 SER A N 1
ATOM 732 C CA . SER A 1 91 ? -1.505 -18.266 -13.148 1 98.06 91 SER A CA 1
ATOM 733 C C . SER A 1 91 ? -1.63 -16.953 -12.391 1 98.06 91 SER A C 1
ATOM 735 O O . SER A 1 91 ? -2.221 -16.906 -11.312 1 98.06 91 SER A O 1
ATOM 737 N N . PHE A 1 92 ? -1.119 -15.984 -13.055 1 98.69 92 PHE A N 1
ATOM 738 C CA . PHE A 1 92 ? -1.238 -14.648 -12.484 1 98.69 92 PHE A CA 1
ATOM 739 C C . PHE A 1 92 ? -2.65 -14.102 -12.672 1 98.69 92 PHE A C 1
ATOM 741 O O . PHE A 1 92 ? -3.125 -13.969 -13.805 1 98.69 92 PHE A O 1
ATOM 748 N N . ILE A 1 93 ? -3.332 -13.719 -11.531 1 98.19 93 ILE A N 1
ATOM 749 C CA . ILE A 1 93 ? -4.699 -13.234 -11.68 1 98.19 93 ILE A CA 1
ATOM 750 C C . ILE A 1 93 ? -4.742 -11.727 -11.477 1 98.19 93 ILE A C 1
ATOM 752 O O . ILE A 1 93 ? -5.746 -11.078 -11.781 1 98.19 93 ILE A O 1
ATOM 756 N N . GLY A 1 94 ? -3.697 -11.195 -10.867 1 97.69 94 GLY A N 1
ATOM 757 C CA . GLY A 1 94 ? -3.678 -9.766 -10.594 1 97.69 94 GLY A CA 1
ATOM 758 C C . GLY A 1 94 ? -3.418 -9.438 -9.133 1 97.69 94 GLY A C 1
ATOM 759 O O . GLY A 1 94 ? -2.736 -10.188 -8.438 1 97.69 94 GLY A O 1
ATOM 760 N N . GLY A 1 95 ? -3.875 -8.297 -8.734 1 96.94 95 GLY A N 1
ATOM 761 C CA . GLY A 1 95 ? -3.752 -7.848 -7.359 1 96.94 95 GLY A CA 1
ATOM 762 C C . GLY A 1 95 ? -4.996 -8.109 -6.535 1 96.94 95 GLY A C 1
ATOM 763 O O . GLY A 1 95 ? -5.723 -9.07 -6.781 1 96.94 95 GLY A O 1
ATOM 764 N N . PHE A 1 96 ? -5.141 -7.121 -5.547 1 97.38 96 PHE A N 1
ATOM 765 C CA . PHE A 1 96 ? -6.285 -7.262 -4.648 1 97.38 96 PHE A CA 1
ATOM 766 C C . PHE A 1 96 ? -7.594 -7.055 -5.402 1 97.38 96 PHE A C 1
ATOM 768 O O . PHE A 1 96 ? -8.586 -7.738 -5.141 1 97.38 96 PHE A O 1
ATOM 775 N N . THR A 1 97 ? -7.582 -6.148 -6.352 1 95 97 THR A N 1
ATOM 776 C CA . THR A 1 97 ? -8.805 -5.844 -7.09 1 95 97 THR A CA 1
ATOM 777 C C . THR A 1 97 ? -9.32 -7.086 -7.809 1 95 97 THR A C 1
ATOM 779 O O . THR A 1 97 ? -10.508 -7.422 -7.707 1 95 97 THR A O 1
ATOM 782 N N . GLU A 1 98 ? -8.492 -7.75 -8.5 1 97.25 98 GLU A N 1
ATOM 783 C CA . GLU A 1 98 ? -8.875 -8.953 -9.227 1 97.25 98 GLU A CA 1
ATOM 784 C C . GLU A 1 98 ? -9.273 -10.078 -8.273 1 97.25 98 GLU A C 1
ATOM 786 O O . GLU A 1 98 ? -10.258 -10.781 -8.508 1 97.25 98 GLU A O 1
ATOM 791 N N . LEU A 1 99 ? -8.539 -10.234 -7.199 1 98.25 99 LEU A N 1
ATOM 792 C CA . LEU A 1 99 ? -8.852 -11.242 -6.191 1 98.25 99 LEU A CA 1
ATOM 793 C C . LEU A 1 99 ? -10.227 -11 -5.586 1 98.25 99 LEU A C 1
ATOM 795 O O . LEU A 1 99 ? -11.031 -11.93 -5.469 1 98.25 99 LEU A O 1
ATOM 799 N N . ASN A 1 100 ? -10.43 -9.758 -5.211 1 97.56 100 ASN A N 1
ATOM 800 C CA . ASN A 1 100 ? -11.703 -9.383 -4.602 1 97.56 100 ASN A CA 1
ATOM 801 C C . ASN A 1 100 ? -12.867 -9.602 -5.562 1 97.56 100 ASN A C 1
ATOM 803 O O . ASN A 1 100 ? -13.945 -10.039 -5.152 1 97.56 100 ASN A O 1
ATOM 807 N N . LYS A 1 101 ? -12.656 -9.273 -6.762 1 97.69 101 LYS A N 1
ATOM 808 C CA . LYS A 1 101 ? -13.695 -9.492 -7.77 1 97.69 101 LYS A CA 1
ATOM 809 C C . LYS A 1 101 ? -14.062 -10.969 -7.863 1 97.69 101 LYS A C 1
ATOM 811 O O . LYS A 1 101 ? -15.25 -11.312 -7.891 1 97.69 101 LYS A O 1
ATOM 816 N N . LEU A 1 102 ? -13.086 -11.805 -7.883 1 97.5 102 LEU A N 1
ATOM 817 C CA . LEU A 1 102 ? -13.32 -13.242 -7.934 1 97.5 102 LEU A CA 1
ATOM 818 C C . LEU A 1 102 ? -14.117 -13.703 -6.715 1 97.5 102 LEU A C 1
ATOM 820 O O . LEU A 1 102 ? -15.023 -14.531 -6.836 1 97.5 102 LEU A O 1
ATOM 824 N N . ALA A 1 103 ? -13.789 -13.188 -5.586 1 97.38 103 ALA A N 1
ATOM 825 C CA . ALA A 1 103 ? -14.477 -13.547 -4.352 1 97.38 103 ALA A CA 1
ATOM 826 C C . ALA A 1 103 ? -15.93 -13.086 -4.375 1 97.38 103 ALA A C 1
ATOM 828 O O . ALA A 1 103 ? -16.828 -13.844 -4.016 1 97.38 103 ALA A O 1
ATOM 829 N N . GLN A 1 104 ? -16.125 -11.883 -4.848 1 96.88 104 GLN A N 1
ATOM 830 C CA . GLN A 1 104 ? -17.469 -11.312 -4.898 1 96.88 104 GLN A CA 1
ATOM 831 C C . GLN A 1 104 ? -18.359 -12.094 -5.863 1 96.88 104 GLN A C 1
ATOM 833 O O . GLN A 1 104 ? -19.562 -12.234 -5.633 1 96.88 104 GLN A O 1
ATOM 838 N N . GLU A 1 105 ? -17.766 -12.562 -6.836 1 97.19 105 GLU A N 1
ATOM 839 C CA . GLU A 1 105 ? -18.5 -13.32 -7.848 1 97.19 105 GLU A CA 1
ATOM 840 C C . GLU A 1 105 ? -18.672 -14.773 -7.43 1 97.19 105 GLU A C 1
ATOM 842 O O . GLU A 1 105 ? -19.375 -15.539 -8.102 1 97.19 105 GLU A O 1
ATOM 847 N N . GLY A 1 106 ? -18.062 -15.133 -6.387 1 95.62 106 GLY A N 1
ATOM 848 C CA . GLY A 1 106 ? -18.156 -16.484 -5.887 1 95.62 106 GLY A CA 1
ATOM 849 C C . GLY A 1 106 ? -17.375 -17.484 -6.711 1 95.62 106 GLY A C 1
ATOM 850 O O . GLY A 1 106 ? -17.672 -18.688 -6.715 1 95.62 106 GLY A O 1
ATOM 851 N N . LYS A 1 107 ? -16.344 -17.047 -7.324 1 96.19 107 LYS A N 1
ATOM 852 C CA . LYS A 1 107 ? -15.633 -17.891 -8.273 1 96.19 107 LYS A CA 1
ATOM 853 C C . LYS A 1 107 ? -14.273 -18.297 -7.727 1 96.19 107 LYS A C 1
ATOM 855 O O . LYS A 1 107 ? -13.555 -19.078 -8.359 1 96.19 107 LYS A O 1
ATOM 860 N N . LEU A 1 108 ? -13.922 -17.875 -6.613 1 95.94 108 LEU A N 1
ATOM 861 C CA . LEU A 1 108 ? -12.594 -18.109 -6.062 1 95.94 108 LEU A CA 1
ATOM 862 C C . LEU A 1 108 ? -12.352 -19.594 -5.84 1 95.94 108 LEU A C 1
ATOM 864 O O . LEU A 1 108 ? -11.344 -20.141 -6.293 1 95.94 108 LEU A O 1
ATOM 868 N N . LYS A 1 109 ? -13.242 -20.25 -5.219 1 93.44 109 LYS A N 1
ATOM 869 C CA . LYS A 1 109 ? -13.102 -21.672 -4.938 1 93.44 109 LYS A CA 1
ATOM 870 C C . LYS A 1 109 ? -13.086 -22.484 -6.227 1 93.44 109 LYS A C 1
ATOM 872 O O . LYS A 1 109 ? -12.336 -23.469 -6.34 1 93.44 109 LYS A O 1
ATOM 877 N N . GLU A 1 110 ? -13.914 -22.094 -7.098 1 94.69 110 GLU A N 1
ATOM 878 C CA . GLU A 1 110 ? -13.93 -22.766 -8.398 1 94.69 110 GLU A CA 1
ATOM 879 C C . GLU A 1 110 ? -12.578 -22.656 -9.094 1 94.69 110 GLU A C 1
ATOM 881 O O . GLU A 1 110 ? -12.07 -23.641 -9.641 1 94.69 110 GLU A O 1
ATOM 886 N N . GLU A 1 111 ? -12 -21.438 -9.078 1 95.88 111 GLU A N 1
ATOM 887 C CA . GLU A 1 111 ? -10.703 -21.203 -9.703 1 95.88 111 GLU A CA 1
ATOM 888 C C . GLU A 1 111 ? -9.617 -22.062 -9.062 1 95.88 111 GLU A C 1
ATOM 890 O O . GLU A 1 111 ? -8.75 -22.609 -9.766 1 95.88 111 GLU A O 1
ATOM 895 N N . ILE A 1 112 ? -9.688 -22.25 -7.805 1 96.81 112 ILE A N 1
ATOM 896 C CA . ILE A 1 112 ? -8.672 -22.969 -7.059 1 96.81 112 ILE A CA 1
ATOM 897 C C . ILE A 1 112 ? -8.828 -24.469 -7.293 1 96.81 112 ILE A C 1
ATOM 899 O O . ILE A 1 112 ? -7.848 -25.219 -7.32 1 96.81 112 ILE A O 1
ATOM 903 N N . SER A 1 113 ? -10.039 -24.844 -7.484 1 95.25 113 SER A N 1
ATOM 904 C CA . SER A 1 113 ? -10.328 -26.266 -7.656 1 95.25 113 SER A CA 1
ATOM 905 C C . SER A 1 113 ? -9.711 -26.797 -8.945 1 95.25 113 SER A C 1
ATOM 907 O O . SER A 1 113 ? -9.539 -28.016 -9.094 1 95.25 113 SER A O 1
ATOM 909 N N . ARG A 1 114 ? -9.414 -25.953 -9.789 1 93.88 114 ARG A N 1
ATOM 910 C CA . ARG A 1 114 ? -8.844 -26.344 -11.07 1 93.88 114 ARG A CA 1
ATOM 911 C C . ARG A 1 114 ? -7.516 -27.062 -10.883 1 93.88 114 ARG A C 1
ATOM 913 O O . ARG A 1 114 ? -7.105 -27.859 -11.742 1 93.88 114 ARG A O 1
ATOM 920 N N . CYS A 1 115 ? -6.836 -26.828 -9.883 1 91.38 115 CYS A N 1
ATOM 921 C CA . CYS A 1 115 ? -5.543 -27.469 -9.672 1 91.38 115 CYS A CA 1
ATOM 922 C C . CYS A 1 115 ? -5.543 -28.281 -8.391 1 91.38 115 CYS A C 1
ATOM 924 O O . CYS A 1 115 ? -4.484 -28.688 -7.91 1 91.38 115 CYS A O 1
ATOM 926 N N . LEU A 1 116 ? -6.594 -28.375 -7.648 1 84.38 116 LEU A N 1
ATOM 927 C CA . LEU A 1 116 ? -6.676 -29.266 -6.492 1 84.38 116 LEU A CA 1
ATOM 928 C C . LEU A 1 116 ? -6.91 -30.703 -6.93 1 84.38 116 LEU A C 1
ATOM 930 O O . LEU A 1 116 ? -6.57 -31.641 -6.203 1 84.38 116 LEU A O 1
ATOM 934 N N . ASP A 1 117 ? -7.547 -30.891 -8.109 1 63.25 117 ASP A N 1
ATOM 935 C CA . ASP A 1 117 ? -7.809 -32.25 -8.547 1 63.25 117 ASP A CA 1
ATOM 936 C C . ASP A 1 117 ? -6.574 -32.875 -9.211 1 63.25 117 ASP A C 1
ATOM 938 O O . ASP A 1 117 ? -5.762 -32.156 -9.797 1 63.25 117 ASP A O 1
ATOM 942 N N . MET B 1 1 ? 25.844 22.656 23.016 1 29.3 1 MET B N 1
ATOM 943 C CA . MET B 1 1 ? 24.531 22.109 22.734 1 29.3 1 MET B CA 1
ATOM 944 C C . MET B 1 1 ? 24.141 22.328 21.281 1 29.3 1 MET B C 1
ATOM 946 O O . MET B 1 1 ? 23 22.125 20.891 1 29.3 1 MET B O 1
ATOM 950 N N . GLY B 1 2 ? 24.672 23.188 20.5 1 32.44 2 GLY B N 1
ATOM 951 C CA . GLY B 1 2 ? 24.391 23.672 19.156 1 32.44 2 GLY B CA 1
ATOM 952 C C . GLY B 1 2 ? 24.578 22.609 18.094 1 32.44 2 GLY B C 1
ATOM 953 O O . GLY B 1 2 ? 24.078 22.75 16.969 1 32.44 2 GLY B O 1
ATOM 954 N N . ALA B 1 3 ? 25.625 21.797 18.125 1 42.19 3 ALA B N 1
ATOM 955 C CA . ALA B 1 3 ? 25.953 20.859 17.078 1 42.19 3 ALA B CA 1
ATOM 956 C C . ALA B 1 3 ? 24.891 19.781 16.938 1 42.19 3 ALA B C 1
ATOM 958 O O . ALA B 1 3 ? 24.766 19.141 15.883 1 42.19 3 ALA B O 1
ATOM 959 N N . ALA B 1 4 ? 24.391 19.281 17.969 1 44.81 4 ALA B N 1
ATOM 960 C CA . ALA B 1 4 ? 23.422 18.188 17.969 1 44.81 4 ALA B CA 1
ATOM 961 C C . ALA B 1 4 ? 22.125 18.609 17.266 1 44.81 4 ALA B C 1
ATOM 963 O O . ALA B 1 4 ? 21.453 17.781 16.641 1 44.81 4 ALA B O 1
ATOM 964 N N . GLU B 1 5 ? 21.531 19.812 17.484 1 44.97 5 GLU B N 1
ATOM 965 C CA . GLU B 1 5 ? 20.344 20.328 16.812 1 44.97 5 GLU B CA 1
ATOM 966 C C . GLU B 1 5 ? 20.547 20.375 15.305 1 44.97 5 GLU B C 1
ATOM 968 O O . GLU B 1 5 ? 19.578 20.281 14.539 1 44.97 5 GLU B O 1
ATOM 973 N N . SER B 1 6 ? 21.625 20.766 14.906 1 49.22 6 SER B N 1
ATOM 974 C CA . SER B 1 6 ? 21.984 20.938 13.5 1 49.22 6 SER B CA 1
ATOM 975 C C . SER B 1 6 ? 21.922 19.625 12.742 1 49.22 6 SER B C 1
ATOM 977 O O . SER B 1 6 ? 21.484 19.578 11.586 1 49.22 6 SER B O 1
ATOM 979 N N . SER B 1 7 ? 22.453 18.609 13.32 1 49.91 7 SER B N 1
ATOM 980 C CA . SER B 1 7 ? 22.625 17.328 12.633 1 49.91 7 SER B CA 1
ATOM 981 C C . SER B 1 7 ? 21.281 16.641 12.43 1 49.91 7 SER B C 1
ATOM 983 O O . SER B 1 7 ? 21.031 16.031 11.383 1 49.91 7 SER B O 1
ATOM 985 N N . LEU B 1 8 ? 20.484 16.625 13.461 1 52.72 8 LEU B N 1
ATOM 986 C CA . LEU B 1 8 ? 19.141 16.062 13.383 1 52.72 8 LEU B CA 1
ATOM 987 C C . LEU B 1 8 ? 18.266 16.844 12.414 1 52.72 8 LEU B C 1
ATOM 989 O O . LEU B 1 8 ? 17.484 16.266 11.672 1 52.72 8 LEU B O 1
ATOM 993 N N . SER B 1 9 ? 18.453 18.281 12.523 1 55.97 9 SER B N 1
ATOM 994 C CA . SER B 1 9 ? 17.703 19.203 11.672 1 55.97 9 SER B CA 1
ATOM 995 C C . SER B 1 9 ? 17.984 18.953 10.195 1 55.97 9 SER B C 1
ATOM 997 O O . SER B 1 9 ? 17.109 19.125 9.352 1 55.97 9 SER B O 1
ATOM 999 N N . GLU B 1 10 ? 19.172 18.438 10.023 1 62.06 10 GLU B N 1
ATOM 1000 C CA . GLU B 1 10 ? 19.578 18.219 8.641 1 62.06 10 GLU B CA 1
ATOM 1001 C C . GLU B 1 10 ? 19.016 16.906 8.102 1 62.06 10 GLU B C 1
ATOM 1003 O O . GLU B 1 10 ? 18.828 16.766 6.887 1 62.06 10 GLU B O 1
ATOM 1008 N N . LYS B 1 11 ? 18.562 16.219 9 1 77.94 11 LYS B N 1
ATOM 1009 C CA . LYS B 1 11 ? 18.156 14.891 8.57 1 77.94 11 LYS B CA 1
ATOM 1010 C C . LYS B 1 11 ? 16.641 14.742 8.609 1 77.94 11 LYS B C 1
ATOM 1012 O O . LYS B 1 11 ? 16.094 13.758 8.086 1 77.94 11 LYS B O 1
ATOM 1017 N N . VAL B 1 12 ? 16.094 15.938 9.172 1 87 12 VAL B N 1
ATOM 1018 C CA . VAL B 1 12 ? 14.648 15.852 9.383 1 87 12 VAL B CA 1
ATOM 1019 C C . VAL B 1 12 ? 13.984 17.125 8.891 1 87 12 VAL B C 1
ATOM 1021 O O . VAL B 1 12 ? 14.328 18.234 9.328 1 87 12 VAL B O 1
ATOM 1024 N N . ASP B 1 13 ? 13.078 17 7.961 1 91.56 13 ASP B N 1
ATOM 1025 C CA . ASP B 1 13 ? 12.398 18.156 7.391 1 91.56 13 ASP B CA 1
ATOM 1026 C C . ASP B 1 13 ? 11.125 18.484 8.172 1 91.56 13 ASP B C 1
ATOM 1028 O O . ASP B 1 13 ? 10.039 18.562 7.59 1 91.56 13 ASP B O 1
ATOM 1032 N N . GLU B 1 14 ? 11.281 18.75 9.414 1 93.5 14 GLU B N 1
ATOM 1033 C CA . GLU B 1 14 ? 10.148 19.047 10.281 1 93.5 14 GLU B CA 1
ATOM 1034 C C . GLU B 1 14 ? 9.492 20.359 9.898 1 93.5 14 GLU B C 1
ATOM 1036 O O . GLU B 1 14 ? 8.266 20.453 9.805 1 93.5 14 GLU B O 1
ATOM 1041 N N . LYS B 1 15 ? 10.289 21.375 9.656 1 93.75 15 LYS B N 1
ATOM 1042 C CA . LYS B 1 15 ? 9.773 22.703 9.312 1 93.75 15 LYS B CA 1
ATOM 1043 C C . LYS B 1 15 ? 8.953 22.656 8.023 1 93.75 15 LYS B C 1
ATOM 1045 O O . LYS B 1 15 ? 7.875 23.25 7.953 1 93.75 15 LYS B O 1
ATOM 1050 N N . GLY B 1 16 ? 9.484 22.016 6.969 1 95.06 16 GLY B N 1
ATOM 1051 C CA . GLY B 1 16 ? 8.773 21.875 5.711 1 95.06 16 GLY B CA 1
ATOM 1052 C C . GLY B 1 16 ? 7.441 21.172 5.855 1 95.06 16 GLY B C 1
ATOM 1053 O O . GLY B 1 16 ? 6.441 21.578 5.262 1 95.06 16 GLY B O 1
ATOM 1054 N N . ILE B 1 17 ? 7.391 20.172 6.668 1 96.94 17 ILE B N 1
ATOM 1055 C CA . ILE B 1 17 ? 6.172 19.391 6.879 1 96.94 17 ILE B CA 1
ATOM 1056 C C . ILE B 1 17 ? 5.145 20.25 7.617 1 96.94 17 ILE B C 1
ATOM 1058 O O . ILE B 1 17 ? 3.969 20.281 7.246 1 96.94 17 ILE B O 1
ATOM 1062 N N . LYS B 1 18 ? 5.562 20.938 8.617 1 96.88 18 LYS B N 1
ATOM 1063 C CA . LYS B 1 18 ? 4.66 21.797 9.383 1 96.88 18 LYS B CA 1
ATOM 1064 C C . LYS B 1 18 ? 4.051 22.891 8.5 1 96.88 18 LYS B C 1
ATOM 1066 O O . LYS B 1 18 ? 2.873 23.219 8.633 1 96.88 18 LYS B O 1
ATOM 1071 N N . LYS B 1 19 ? 4.832 23.406 7.66 1 97.38 19 LYS B N 1
ATOM 1072 C CA . LYS B 1 19 ? 4.324 24.391 6.715 1 97.38 19 LYS B CA 1
ATOM 1073 C C . LYS B 1 19 ? 3.273 23.781 5.789 1 97.38 19 LYS B C 1
ATOM 1075 O O . LYS B 1 19 ? 2.219 24.375 5.559 1 97.38 19 LYS B O 1
ATOM 1080 N N . GLU B 1 20 ? 3.57 22.594 5.297 1 97.44 20 GLU B N 1
ATOM 1081 C CA . GLU B 1 20 ? 2.695 21.938 4.332 1 97.44 20 GLU B CA 1
ATOM 1082 C C . GLU B 1 20 ? 1.352 21.578 4.965 1 97.44 20 GLU B C 1
ATOM 1084 O O . GLU B 1 20 ? 0.303 21.734 4.336 1 97.44 20 GLU B O 1
ATOM 1089 N N . ILE B 1 21 ? 1.395 21.078 6.176 1 97.44 21 ILE B N 1
ATOM 1090 C CA . ILE B 1 21 ? 0.145 20.641 6.777 1 97.44 21 ILE B CA 1
ATOM 1091 C C . ILE B 1 21 ? -0.727 21.844 7.121 1 97.44 21 ILE B C 1
ATOM 1093 O O . ILE B 1 21 ? -1.921 21.688 7.395 1 97.44 21 ILE B O 1
ATOM 1097 N N . GLY B 1 22 ? -0.161 22.953 7.098 1 96.25 22 GLY B N 1
ATOM 1098 C CA . GLY B 1 22 ? -0.901 24.188 7.328 1 96.25 22 GLY B CA 1
ATOM 1099 C C . GLY B 1 22 ? -1.457 24.797 6.055 1 96.25 22 GLY B C 1
ATOM 1100 O O . GLY B 1 22 ? -2.15 25.812 6.102 1 96.25 22 GLY B O 1
ATOM 1101 N N . GLU B 1 23 ? -1.261 24.219 4.973 1 95 23 GLU B N 1
ATOM 1102 C CA . GLU B 1 23 ? -1.649 24.766 3.68 1 95 23 GLU B CA 1
ATOM 1103 C C . GLU B 1 23 ? -3.164 24.734 3.5 1 95 23 GLU B C 1
ATOM 1105 O O . GLU B 1 23 ? -3.744 25.656 2.926 1 95 23 GLU B O 1
ATOM 1110 N N . CYS B 1 24 ? -3.783 23.625 3.881 1 95.88 24 CYS B N 1
ATOM 1111 C CA . CYS B 1 24 ? -5.23 23.484 3.789 1 95.88 24 CYS B CA 1
ATOM 1112 C C . CYS B 1 24 ? -5.77 22.594 4.902 1 95.88 24 CYS B C 1
ATOM 1114 O O . CYS B 1 24 ? -5 21.938 5.598 1 95.88 24 CYS B O 1
ATOM 1116 N N . PRO B 1 25 ? -7 22.641 5.07 1 97.81 25 PRO B N 1
ATOM 1117 C CA . PRO B 1 25 ? -7.602 21.906 6.184 1 97.81 25 PRO B CA 1
ATOM 1118 C C . PRO B 1 25 ? -7.305 20.406 6.133 1 97.81 25 PRO B C 1
ATOM 1120 O O . PRO B 1 25 ? -7.188 19.766 7.176 1 97.81 25 PRO B O 1
ATOM 1123 N N . VAL B 1 26 ? -7.23 19.906 4.914 1 98.69 26 VAL B N 1
ATOM 1124 C CA . VAL B 1 26 ? -6.949 18.484 4.77 1 98.69 26 VAL B CA 1
ATOM 1125 C C . VAL B 1 26 ? -5.695 18.281 3.918 1 98.69 26 VAL B C 1
ATOM 1127 O O . VAL B 1 26 ? -5.637 18.734 2.771 1 98.69 26 VAL B O 1
ATOM 1130 N N . VAL B 1 27 ? -4.637 17.672 4.488 1 98.81 27 VAL B N 1
ATOM 1131 C CA . VAL B 1 27 ? -3.389 17.344 3.805 1 98.81 27 VAL B CA 1
ATOM 1132 C C . VAL B 1 27 ? -3.094 15.859 3.947 1 98.81 27 VAL B C 1
ATOM 1134 O O . VAL B 1 27 ? -3.223 15.297 5.035 1 98.81 27 VAL B O 1
ATOM 1137 N N . ILE B 1 28 ? -2.742 15.211 2.828 1 98.75 28 ILE B N 1
ATOM 1138 C CA . ILE B 1 28 ? -2.408 13.797 2.916 1 98.75 28 ILE B CA 1
ATOM 1139 C C . ILE B 1 28 ? -1.046 13.547 2.271 1 98.75 28 ILE B C 1
ATOM 1141 O O . ILE B 1 28 ? -0.699 14.18 1.272 1 98.75 28 ILE B O 1
ATOM 1145 N N . TYR B 1 29 ? -0.266 12.727 2.924 1 98.06 29 TYR B N 1
ATOM 1146 C CA . TYR B 1 29 ? 0.971 12.203 2.357 1 98.06 29 TYR B CA 1
ATOM 1147 C C . TYR B 1 29 ? 0.77 10.789 1.83 1 98.06 29 TYR B C 1
ATOM 1149 O O . TYR B 1 29 ? 0.16 9.945 2.498 1 98.06 29 TYR B O 1
ATOM 1157 N N . THR B 1 30 ? 1.24 10.539 0.626 1 96.5 30 THR B N 1
ATOM 1158 C CA . THR B 1 30 ? 1.006 9.258 -0.032 1 96.5 30 THR B CA 1
ATOM 1159 C C . THR B 1 30 ? 2.289 8.734 -0.672 1 96.5 30 THR B C 1
ATOM 1161 O O . THR B 1 30 ? 3.309 9.43 -0.689 1 96.5 30 THR B O 1
ATOM 1164 N N . LYS B 1 31 ? 2.234 7.457 -1.067 1 92.19 31 LYS B N 1
ATOM 1165 C CA . LYS B 1 31 ? 3.268 6.84 -1.892 1 92.19 31 LYS B CA 1
ATOM 1166 C C . LYS B 1 31 ? 2.674 6.258 -3.172 1 92.19 31 LYS B C 1
ATOM 1168 O O . LYS B 1 31 ? 1.461 6.059 -3.266 1 92.19 31 LYS B O 1
ATOM 1173 N N . SER B 1 32 ? 3.604 6.031 -4.086 1 86.69 32 SER B N 1
ATOM 1174 C CA . SER B 1 32 ? 3.152 5.441 -5.34 1 86.69 32 SER B CA 1
ATOM 1175 C C . SER B 1 32 ? 2.705 3.996 -5.145 1 86.69 32 SER B C 1
ATOM 1177 O O . SER B 1 32 ? 3.234 3.289 -4.285 1 86.69 32 SER B O 1
ATOM 1179 N N . GLU B 1 33 ? 1.771 3.582 -5.891 1 80.06 33 GLU B N 1
ATOM 1180 C CA . GLU B 1 33 ? 1.322 2.193 -5.926 1 80.06 33 GLU B CA 1
ATOM 1181 C C . GLU B 1 33 ? 0.828 1.737 -4.559 1 80.06 33 GLU B C 1
ATOM 1183 O O . GLU B 1 33 ? 1.063 0.596 -4.156 1 80.06 33 GLU B O 1
ATOM 1188 N N . CYS B 1 34 ? 0.465 2.574 -3.773 1 91.25 34 CYS B N 1
ATOM 1189 C CA . CYS B 1 34 ? -0.101 2.283 -2.461 1 91.25 34 CYS B CA 1
ATOM 1190 C C . CYS B 1 34 ? -1.622 2.215 -2.525 1 91.25 34 CYS B C 1
ATOM 1192 O O . CYS B 1 34 ? -2.285 3.234 -2.723 1 91.25 34 CYS B O 1
ATOM 1194 N N . GLY B 1 35 ? -2.201 1.168 -2.307 1 93.38 35 GLY B N 1
ATOM 1195 C CA . GLY B 1 35 ? -3.635 0.947 -2.42 1 93.38 35 GLY B CA 1
ATOM 1196 C C . GLY B 1 35 ? -4.441 1.728 -1.398 1 93.38 35 GLY B C 1
ATOM 1197 O O . GLY B 1 35 ? -5.492 2.285 -1.724 1 93.38 35 GLY B O 1
ATOM 1198 N N . TYR B 1 36 ? -3.949 1.756 -0.211 1 95.44 36 TYR B N 1
ATOM 1199 C CA . TYR B 1 36 ? -4.637 2.52 0.825 1 95.44 36 TYR B CA 1
ATOM 1200 C C . TYR B 1 36 ? -4.605 4.012 0.514 1 95.44 36 TYR B C 1
ATOM 1202 O O . TYR B 1 36 ? -5.543 4.738 0.851 1 95.44 36 TYR B O 1
ATOM 1210 N N . CYS B 1 37 ? -3.525 4.453 -0.078 1 97.19 37 CYS B N 1
ATOM 1211 C CA . CYS B 1 37 ? -3.449 5.848 -0.505 1 97.19 37 CYS B CA 1
ATOM 1212 C C . CYS B 1 37 ? -4.516 6.156 -1.547 1 97.19 37 CYS B C 1
ATOM 1214 O O . CYS B 1 37 ? -5.188 7.188 -1.469 1 97.19 37 CYS B O 1
ATOM 1216 N N . LYS B 1 38 ? -4.637 5.277 -2.469 1 95.62 38 LYS B N 1
ATOM 1217 C CA . LYS B 1 38 ? -5.676 5.457 -3.479 1 95.62 38 LYS B CA 1
ATOM 1218 C C . LYS B 1 38 ? -7.062 5.484 -2.838 1 95.62 38 LYS B C 1
ATOM 1220 O O . LYS B 1 38 ? -7.898 6.316 -3.197 1 95.62 38 LYS B O 1
ATOM 1225 N N . MET B 1 39 ? -7.246 4.641 -1.938 1 95.62 39 MET B N 1
ATOM 1226 C CA . MET B 1 39 ? -8.547 4.57 -1.272 1 95.62 39 MET B CA 1
ATOM 1227 C C . MET B 1 39 ? -8.82 5.848 -0.482 1 95.62 39 MET B C 1
ATOM 1229 O O . MET B 1 39 ? -9.953 6.32 -0.436 1 95.62 39 MET B O 1
ATOM 1233 N N . ALA B 1 40 ? -7.84 6.305 0.16 1 98.19 40 ALA B N 1
ATOM 1234 C CA . ALA B 1 40 ? -7.996 7.559 0.891 1 98.19 40 ALA B CA 1
ATOM 1235 C C . ALA B 1 40 ? -8.406 8.695 -0.045 1 98.19 40 ALA B C 1
ATOM 1237 O O . ALA B 1 40 ? -9.336 9.438 0.248 1 98.19 40 ALA B O 1
ATOM 1238 N N . LYS B 1 41 ? -7.715 8.773 -1.164 1 98.19 41 LYS B N 1
ATOM 1239 C CA . LYS B 1 41 ? -8.039 9.812 -2.141 1 98.19 41 LYS B CA 1
ATOM 1240 C C . LYS B 1 41 ? -9.445 9.625 -2.691 1 98.19 41 LYS B C 1
ATOM 1242 O O . LYS B 1 41 ? -10.219 10.586 -2.785 1 98.19 41 LYS B O 1
ATOM 1247 N N . ASP B 1 42 ? -9.789 8.469 -3.002 1 97.88 42 ASP B N 1
ATOM 1248 C CA . ASP B 1 42 ? -11.117 8.172 -3.514 1 97.88 42 ASP B CA 1
ATOM 1249 C C . ASP B 1 42 ? -12.195 8.578 -2.512 1 97.88 42 ASP B C 1
ATOM 1251 O O . ASP B 1 42 ? -13.234 9.125 -2.895 1 97.88 42 ASP B O 1
ATOM 1255 N N . LEU B 1 43 ? -11.945 8.25 -1.299 1 98.12 43 LEU B N 1
ATOM 1256 C CA . LEU B 1 43 ? -12.898 8.578 -0.247 1 98.12 43 LEU B CA 1
ATOM 1257 C C . LEU B 1 43 ? -13.086 10.094 -0.135 1 98.12 43 LEU B C 1
ATOM 1259 O O . LEU B 1 43 ? -14.219 10.578 -0.06 1 98.12 43 LEU B O 1
ATOM 1263 N N . LEU B 1 44 ? -12 10.82 -0.078 1 98.44 44 LEU B N 1
ATOM 1264 C CA . LEU B 1 44 ? -12.07 12.273 0.018 1 98.44 44 LEU B CA 1
ATOM 1265 C C . LEU B 1 44 ? -12.82 12.859 -1.175 1 98.44 44 LEU B C 1
ATOM 1267 O O . LEU B 1 44 ? -13.625 13.781 -1.017 1 98.44 44 LEU B O 1
ATOM 1271 N N . GLU B 1 45 ? -12.617 12.312 -2.367 1 98.31 45 GLU B N 1
ATOM 1272 C CA . GLU B 1 45 ? -13.305 12.766 -3.574 1 98.31 45 GLU B CA 1
ATOM 1273 C C . GLU B 1 45 ? -14.797 12.43 -3.516 1 98.31 45 GLU B C 1
ATOM 1275 O O . GLU B 1 45 ? -15.633 13.266 -3.861 1 98.31 45 GLU B O 1
ATOM 1280 N N . LYS B 1 46 ? -15.047 11.289 -3.107 1 97.44 46 LYS B N 1
ATOM 1281 C CA . LYS B 1 46 ? -16.438 10.867 -2.961 1 97.44 46 LYS B CA 1
ATOM 1282 C C . LYS B 1 46 ? -17.188 11.789 -2.006 1 97.44 46 LYS B C 1
ATOM 1284 O O . LYS B 1 46 ? -18.359 12.117 -2.246 1 97.44 46 LYS B O 1
ATOM 1289 N N . GLU B 1 47 ? -16.5 12.141 -0.979 1 97.12 47 GLU B N 1
ATOM 1290 C CA . GLU B 1 47 ? -17.094 13 0.041 1 97.12 47 GLU B CA 1
ATOM 1291 C C . GLU B 1 47 ? -17.031 14.469 -0.365 1 97.12 47 GLU B C 1
ATOM 1293 O O . GLU B 1 47 ? -17.438 15.352 0.398 1 97.12 47 GLU B O 1
ATOM 1298 N N . ARG B 1 48 ? -16.438 14.758 -1.478 1 96.69 48 ARG B N 1
ATOM 1299 C CA . ARG B 1 48 ? -16.297 16.109 -2.008 1 96.69 48 ARG B CA 1
ATOM 1300 C C . ARG B 1 48 ? -15.477 16.984 -1.066 1 96.69 48 ARG B C 1
ATOM 1302 O O . ARG B 1 48 ? -15.828 18.125 -0.81 1 96.69 48 ARG B O 1
ATOM 1309 N N . ILE B 1 49 ? -14.461 16.406 -0.569 1 97.12 49 ILE B N 1
ATOM 1310 C CA . ILE B 1 49 ? -13.555 17.125 0.323 1 97.12 49 ILE B CA 1
ATOM 1311 C C . ILE B 1 49 ? -12.289 17.531 -0.437 1 97.12 49 ILE B C 1
ATOM 1313 O O . ILE B 1 49 ? -11.609 16.672 -1.016 1 97.12 49 ILE B O 1
ATOM 1317 N N . ASN B 1 50 ? -12.023 18.781 -0.44 1 96.88 50 ASN B N 1
ATOM 1318 C CA . ASN B 1 50 ? -10.766 19.266 -1.007 1 96.88 50 ASN B CA 1
ATOM 1319 C C . ASN B 1 50 ? -9.578 18.906 -0.122 1 96.88 50 ASN B C 1
ATOM 1321 O O . ASN B 1 50 ? -9.664 18.969 1.105 1 96.88 50 ASN B O 1
ATOM 1325 N N . TYR B 1 51 ? -8.523 18.562 -0.76 1 98.44 51 TYR B N 1
ATOM 1326 C CA . TYR B 1 51 ? -7.324 18.203 -0.013 1 98.44 51 TYR B CA 1
ATOM 1327 C C . TYR B 1 51 ? -6.066 18.484 -0.831 1 98.44 51 TYR B C 1
ATOM 1329 O O . TYR B 1 51 ? -6.129 18.594 -2.057 1 98.44 51 TYR B O 1
ATOM 1337 N N . ARG B 1 52 ? -4.949 18.594 -0.12 1 98.38 52 ARG B N 1
ATOM 1338 C CA . ARG B 1 52 ? -3.637 18.656 -0.754 1 98.38 52 ARG B CA 1
ATOM 1339 C C . ARG B 1 52 ? -2.869 17.359 -0.57 1 98.38 52 ARG B C 1
ATOM 1341 O O . ARG B 1 52 ? -2.738 16.859 0.55 1 98.38 52 ARG B O 1
ATOM 1348 N N . GLU B 1 53 ? -2.406 16.844 -1.665 1 97.81 53 GLU B N 1
ATOM 1349 C CA . GLU B 1 53 ? -1.594 15.641 -1.61 1 97.81 53 GLU B CA 1
ATOM 1350 C C . GLU B 1 53 ? -0.109 15.961 -1.756 1 97.81 53 GLU B C 1
ATOM 1352 O O . GLU B 1 53 ? 0.275 16.766 -2.602 1 97.81 53 GLU B O 1
ATOM 1357 N N . HIS B 1 54 ? 0.684 15.336 -0.915 1 96.88 54 HIS B N 1
ATOM 1358 C CA . HIS B 1 54 ? 2.129 15.273 -1.095 1 96.88 54 HIS B CA 1
ATOM 1359 C C . HIS B 1 54 ? 2.59 13.836 -1.352 1 96.88 54 HIS B C 1
ATOM 1361 O O . HIS B 1 54 ? 2.691 13.039 -0.42 1 96.88 54 HIS B O 1
ATOM 1367 N N . GLU B 1 55 ? 2.896 13.555 -2.594 1 94.56 55 GLU B N 1
ATOM 1368 C CA . GLU B 1 55 ? 3.303 12.219 -3.016 1 94.56 55 GLU B CA 1
ATOM 1369 C C . GLU B 1 55 ? 4.809 12.023 -2.861 1 94.56 55 GLU B C 1
ATOM 1371 O O . GLU B 1 55 ? 5.598 12.766 -3.455 1 94.56 55 GLU B O 1
ATOM 1376 N N . LEU B 1 56 ? 5.18 10.984 -2.145 1 94.19 56 LEU B N 1
ATOM 1377 C CA . LEU B 1 56 ? 6.582 10.828 -1.773 1 94.19 56 LEU B CA 1
ATOM 1378 C C . LEU B 1 56 ? 7.254 9.758 -2.629 1 94.19 56 LEU B C 1
ATOM 1380 O O . LEU B 1 56 ? 8.484 9.695 -2.699 1 94.19 56 LEU B O 1
ATOM 1384 N N . GLY B 1 57 ? 6.469 8.906 -3.273 1 88.19 57 GLY B N 1
ATOM 1385 C CA . GLY B 1 57 ? 7.016 7.789 -4.023 1 88.19 57 GLY B CA 1
ATOM 1386 C C . GLY B 1 57 ? 7.957 8.219 -5.133 1 88.19 57 GLY B C 1
ATOM 1387 O O . GLY B 1 57 ? 9.055 7.676 -5.266 1 88.19 57 GLY B O 1
ATOM 1388 N N . HIS B 1 58 ? 7.617 9.133 -5.926 1 87.44 58 HIS B N 1
ATOM 1389 C CA . HIS B 1 58 ? 8.445 9.617 -7.023 1 87.44 58 HIS B CA 1
ATOM 1390 C C . HIS B 1 58 ? 9.727 10.266 -6.504 1 87.44 58 HIS B C 1
ATOM 1392 O O . HIS B 1 58 ? 10.773 10.172 -7.141 1 87.44 58 HIS B O 1
ATOM 1398 N N . MET B 1 59 ? 9.648 10.781 -5.34 1 87.62 59 MET B N 1
ATOM 1399 C CA . MET B 1 59 ? 10.789 11.469 -4.742 1 87.62 59 MET B CA 1
ATOM 1400 C C . MET B 1 59 ? 11.883 10.477 -4.371 1 87.62 59 MET B C 1
ATOM 1402 O O . MET B 1 59 ? 13.07 10.781 -4.477 1 87.62 59 MET B O 1
ATOM 1406 N N . GLN B 1 60 ? 11.453 9.375 -3.955 1 85.12 60 GLN B N 1
ATOM 1407 C CA . GLN B 1 60 ? 12.406 8.359 -3.547 1 85.12 60 GLN B CA 1
ATOM 1408 C C . GLN B 1 60 ? 13.383 8.039 -4.676 1 85.12 60 GLN B C 1
ATOM 1410 O O . GLN B 1 60 ? 14.586 7.875 -4.441 1 85.12 60 GLN B O 1
ATOM 1415 N N . ARG B 1 61 ? 12.852 8.039 -5.887 1 79.75 61 ARG B N 1
ATOM 1416 C CA . ARG B 1 61 ? 13.672 7.703 -7.047 1 79.75 61 ARG B CA 1
ATOM 1417 C C . ARG B 1 61 ? 14.477 8.906 -7.52 1 79.75 61 ARG B C 1
ATOM 1419 O O . ARG B 1 61 ? 15.664 8.781 -7.836 1 79.75 61 ARG B O 1
ATOM 1426 N N . GLU B 1 62 ? 13.93 10.031 -7.496 1 90.25 62 GLU B N 1
ATOM 1427 C CA . GLU B 1 62 ? 14.508 11.234 -8.102 1 90.25 62 GLU B CA 1
ATOM 1428 C C . GLU B 1 62 ? 15.461 11.938 -7.141 1 90.25 62 GLU B C 1
ATOM 1430 O O . GLU B 1 62 ? 16.453 12.516 -7.566 1 90.25 62 GLU B O 1
ATOM 1435 N N . ASP B 1 63 ? 15.141 11.977 -5.91 1 92.88 63 ASP B N 1
ATOM 1436 C CA . ASP B 1 63 ? 15.914 12.664 -4.879 1 92.88 63 ASP B CA 1
ATOM 1437 C C . ASP B 1 63 ? 15.844 11.922 -3.549 1 92.88 63 ASP B C 1
ATOM 1439 O O . ASP B 1 63 ? 15.156 12.359 -2.619 1 92.88 63 ASP B O 1
ATOM 1443 N N . PRO B 1 64 ? 16.625 10.891 -3.453 1 90.25 64 PRO B N 1
ATOM 1444 C CA . PRO B 1 64 ? 16.562 10.023 -2.271 1 90.25 64 PRO B CA 1
ATOM 1445 C C . PRO B 1 64 ? 16.891 10.773 -0.98 1 90.25 64 PRO B C 1
ATOM 1447 O O . PRO B 1 64 ? 16.344 10.445 0.08 1 90.25 64 PRO B O 1
ATOM 1450 N N . GLU B 1 65 ? 17.672 11.766 -1.079 1 92.06 65 GLU B N 1
ATOM 1451 C CA . GLU B 1 65 ? 18.047 12.516 0.12 1 92.06 65 GLU B CA 1
ATOM 1452 C C . GLU B 1 65 ? 16.859 13.305 0.658 1 92.06 65 GLU B C 1
ATOM 1454 O O . GLU B 1 65 ? 16.547 13.242 1.851 1 92.06 65 GLU B O 1
ATOM 1459 N N . THR B 1 66 ? 16.266 14.008 -0.217 1 92.75 66 THR B N 1
ATOM 1460 C CA . THR B 1 66 ? 15.094 14.781 0.186 1 92.75 66 THR B CA 1
ATOM 1461 C C . THR B 1 66 ? 13.977 13.852 0.658 1 92.75 66 THR B C 1
ATOM 1463 O O . THR B 1 66 ? 13.281 14.156 1.632 1 92.75 66 THR B O 1
ATOM 1466 N N . TYR B 1 67 ? 13.891 12.781 0.014 1 93.56 67 TYR B N 1
ATOM 1467 C CA . TYR B 1 67 ? 12.898 11.781 0.4 1 93.56 67 TYR B CA 1
ATOM 1468 C C . TYR B 1 67 ? 13.102 11.344 1.847 1 93.56 67 TYR B C 1
ATOM 1470 O O . TYR B 1 67 ? 12.148 11.328 2.633 1 93.56 67 TYR B O 1
ATOM 1478 N N . GLN B 1 68 ? 14.273 11.031 2.141 1 93.12 68 GLN B N 1
ATOM 1479 C CA . GLN B 1 68 ? 14.57 10.547 3.482 1 93.12 68 GLN B CA 1
ATOM 1480 C C . GLN B 1 68 ? 14.281 11.617 4.531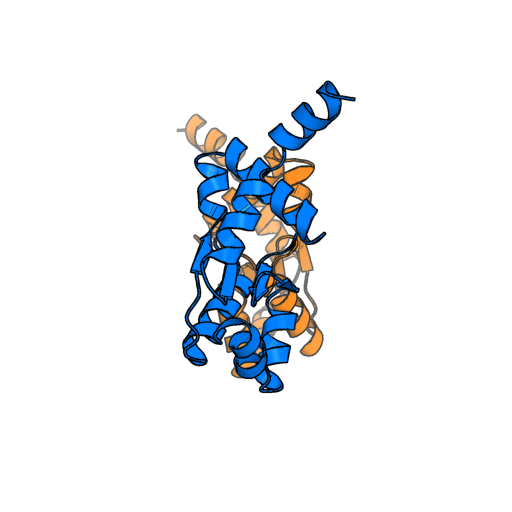 1 93.12 68 GLN B C 1
ATOM 1482 O O . GLN B 1 68 ? 13.758 11.312 5.605 1 93.12 68 GLN B O 1
ATOM 1487 N N . ARG B 1 69 ? 14.578 12.812 4.184 1 94.38 69 ARG B N 1
ATOM 1488 C CA . ARG B 1 69 ? 14.32 13.914 5.105 1 94.38 69 ARG B CA 1
ATOM 1489 C C . ARG B 1 69 ? 12.828 14.094 5.352 1 94.38 69 ARG B C 1
ATOM 1491 O O . ARG B 1 69 ? 12.398 14.344 6.48 1 94.38 69 ARG B O 1
ATOM 1498 N N . ARG B 1 70 ? 12.125 13.945 4.297 1 95.25 70 ARG B N 1
ATOM 1499 C CA . ARG B 1 70 ? 10.68 14.086 4.398 1 95.25 70 ARG B CA 1
ATOM 1500 C C . ARG B 1 70 ? 10.078 12.945 5.219 1 95.25 70 ARG B C 1
ATOM 1502 O O . ARG B 1 70 ? 9.273 13.18 6.121 1 95.25 70 ARG B O 1
ATOM 1509 N N . VAL B 1 71 ? 10.508 11.773 4.938 1 94.25 71 VAL B N 1
ATOM 1510 C CA . VAL B 1 71 ? 10 10.594 5.641 1 94.25 71 VAL B CA 1
ATOM 1511 C C . VAL B 1 71 ? 10.383 10.672 7.117 1 94.25 71 VAL B C 1
ATOM 1513 O O . VAL B 1 71 ? 9.547 10.445 7.996 1 94.25 71 VAL B O 1
ATOM 1516 N N . ASN B 1 72 ? 11.594 11.039 7.355 1 95.44 72 ASN B N 1
ATOM 1517 C CA . ASN B 1 72 ? 12.039 11.188 8.734 1 95.44 72 ASN B CA 1
ATOM 1518 C C . ASN B 1 72 ? 11.25 12.273 9.461 1 95.44 72 ASN B C 1
ATOM 1520 O O . ASN B 1 72 ? 10.914 12.117 10.641 1 95.44 72 ASN B O 1
ATOM 1524 N N . GLY B 1 73 ? 11.016 13.336 8.766 1 96.31 73 GLY B N 1
ATOM 1525 C CA . GLY B 1 73 ? 10.219 14.398 9.344 1 96.31 73 GLY B CA 1
ATOM 1526 C C . GLY B 1 73 ? 8.805 13.961 9.695 1 96.31 73 GLY B C 1
ATOM 1527 O O . GLY B 1 73 ? 8.305 14.289 10.773 1 96.31 73 GLY B O 1
ATOM 1528 N N . LEU B 1 74 ? 8.227 13.258 8.859 1 97.12 74 LEU B N 1
ATOM 1529 C CA . LEU B 1 74 ? 6.891 12.734 9.117 1 97.12 74 LEU B CA 1
ATOM 1530 C C . LEU B 1 74 ? 6.891 11.797 10.312 1 97.12 74 LEU B C 1
ATOM 1532 O O . LEU B 1 74 ? 6.02 11.891 11.18 1 97.12 74 LEU B O 1
ATOM 1536 N N . VAL B 1 75 ? 7.859 10.93 10.359 1 95.81 75 VAL B N 1
ATOM 1537 C CA . VAL B 1 75 ? 7.945 9.984 11.461 1 95.81 75 VAL B CA 1
ATOM 1538 C C . VAL B 1 75 ? 8.156 10.734 12.773 1 95.81 75 VAL B C 1
ATOM 1540 O O . VAL B 1 75 ? 7.582 10.367 13.805 1 95.81 75 VAL B O 1
ATOM 1543 N N . TYR B 1 76 ? 8.938 11.719 12.664 1 96.06 76 TYR B N 1
ATOM 1544 C CA . TYR B 1 76 ? 9.188 12.531 13.852 1 96.06 76 TYR B CA 1
ATOM 1545 C C . TYR B 1 76 ? 7.902 13.164 14.367 1 96.06 76 TYR B C 1
ATOM 1547 O O . TYR B 1 76 ? 7.645 13.172 15.57 1 96.06 76 TYR B O 1
ATOM 1555 N N . ILE B 1 77 ? 7.109 13.609 13.523 1 96.75 77 ILE B N 1
ATOM 1556 C CA . ILE B 1 77 ? 5.898 14.352 13.867 1 96.75 77 ILE B CA 1
ATOM 1557 C C . ILE B 1 77 ? 4.789 13.375 14.266 1 96.75 77 ILE B C 1
ATOM 1559 O O . ILE B 1 77 ? 4.066 13.617 15.234 1 96.75 77 ILE B O 1
ATOM 1563 N N . THR B 1 78 ? 4.625 12.305 13.609 1 97.62 78 THR B N 1
ATOM 1564 C CA . THR B 1 78 ? 3.439 11.469 13.742 1 97.62 78 THR B CA 1
ATOM 1565 C C . THR B 1 78 ? 3.758 10.188 14.516 1 97.62 78 THR B C 1
ATOM 1567 O O . THR B 1 78 ? 2.852 9.5 14.992 1 97.62 78 THR B O 1
ATOM 1570 N N . ARG B 1 79 ? 4.977 9.805 14.531 1 96.38 79 ARG B N 1
ATOM 1571 C CA . ARG B 1 79 ? 5.438 8.547 15.109 1 96.38 79 ARG B CA 1
ATOM 1572 C C . ARG B 1 79 ? 4.859 7.355 14.352 1 96.38 79 ARG B C 1
ATOM 1574 O O . ARG B 1 79 ? 4.688 6.277 14.93 1 96.38 79 ARG B O 1
ATOM 1581 N N . HIS B 1 80 ? 4.543 7.633 13.148 1 94.62 80 HIS B N 1
ATOM 1582 C CA . HIS B 1 80 ? 3.979 6.617 12.258 1 94.62 80 HIS B CA 1
ATOM 1583 C C . HIS B 1 80 ? 4.812 6.469 10.992 1 94.62 80 HIS B C 1
ATOM 1585 O O . HIS B 1 80 ? 5.344 7.453 10.477 1 94.62 80 HIS B O 1
ATOM 1591 N N . LYS B 1 81 ? 4.812 5.297 10.43 1 90.06 81 LYS B N 1
ATOM 1592 C CA . LYS B 1 81 ? 5.652 5.027 9.266 1 90.06 81 LYS B CA 1
ATOM 1593 C C . LYS B 1 81 ? 4.809 4.734 8.031 1 90.06 81 LYS B C 1
ATOM 1595 O O . LYS B 1 81 ? 5.254 4.949 6.902 1 90.06 81 LYS B O 1
ATOM 1600 N N . THR B 1 82 ? 3.537 4.336 8.164 1 91.19 82 THR B N 1
ATOM 1601 C CA . T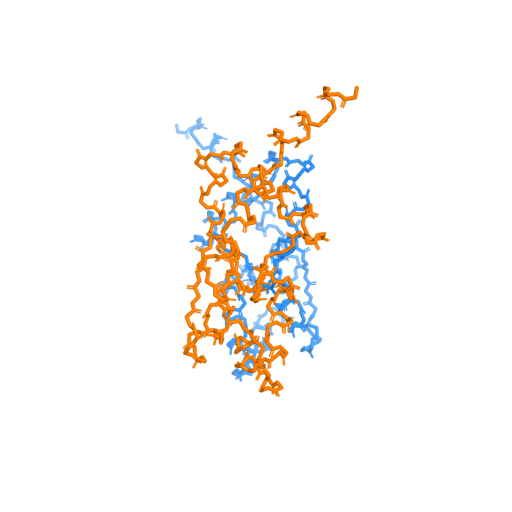HR B 1 82 ? 2.73 3.83 7.059 1 91.19 82 THR B CA 1
ATOM 1602 C C . THR B 1 82 ? 1.995 4.973 6.363 1 91.19 82 THR B C 1
ATOM 1604 O O . THR B 1 82 ? 1.862 6.062 6.918 1 91.19 82 THR B O 1
ATOM 1607 N N . MET B 1 83 ? 1.789 4.699 5.09 1 94.81 83 MET B N 1
ATOM 1608 C CA . MET B 1 83 ? 0.99 5.633 4.301 1 94.81 83 MET B CA 1
ATOM 1609 C C . MET B 1 83 ? -0.386 5.051 3.996 1 94.81 83 MET B C 1
ATOM 1611 O O . MET B 1 83 ? -0.569 3.832 4.023 1 94.81 83 MET B O 1
ATOM 1615 N N . PRO B 1 84 ? -1.232 5.859 3.777 1 97.25 84 PRO B N 1
ATOM 1616 C CA . PRO B 1 84 ? -1.209 7.324 3.811 1 97.25 84 PRO B CA 1
ATOM 1617 C C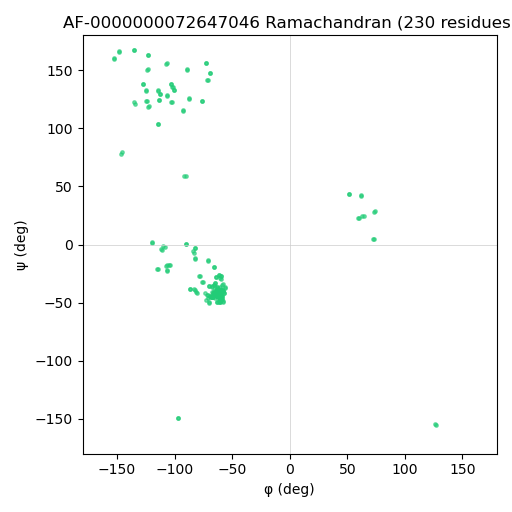 . PRO B 1 84 ? -1.162 7.883 5.23 1 97.25 84 PRO B C 1
ATOM 1619 O O . PRO B 1 84 ? -1.501 7.18 6.188 1 97.25 84 PRO B O 1
ATOM 1622 N N . GLN B 1 85 ? -0.681 9.07 5.348 1 98.25 85 GLN B N 1
ATOM 1623 C CA . GLN B 1 85 ? -0.807 9.852 6.57 1 98.25 85 GLN B CA 1
ATOM 1624 C C . GLN B 1 85 ? -1.696 11.078 6.352 1 98.25 85 GLN B C 1
ATOM 1626 O O . GLN B 1 85 ? -1.429 11.898 5.473 1 98.25 85 GLN B O 1
ATOM 1631 N N . VAL B 1 86 ? -2.695 11.172 7.141 1 98.75 86 VAL B N 1
ATOM 1632 C CA . VAL B 1 86 ? -3.736 12.164 6.918 1 98.75 86 VAL B CA 1
ATOM 1633 C C . VAL B 1 86 ? -3.709 13.203 8.039 1 98.75 86 VAL B C 1
ATOM 1635 O O . VAL B 1 86 ? -3.703 12.844 9.219 1 98.75 86 VAL B O 1
ATOM 1638 N N . PHE B 1 87 ? -3.688 14.391 7.637 1 98.81 87 PHE B N 1
ATOM 1639 C CA . PHE B 1 87 ? -3.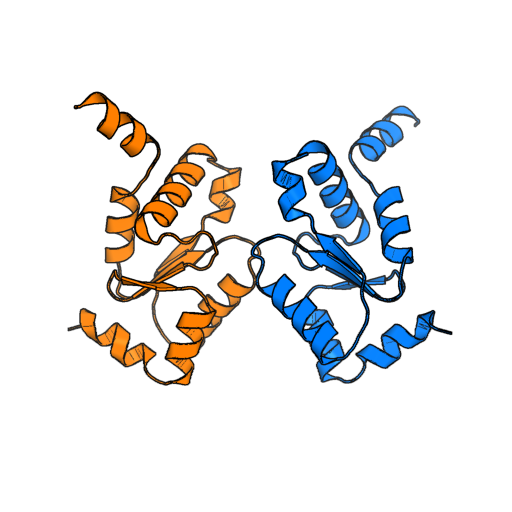773 15.516 8.555 1 98.81 87 PHE B CA 1
ATOM 1640 C C . PHE B 1 87 ? -5.059 16.297 8.328 1 98.81 87 PHE B C 1
ATOM 1642 O O . PHE B 1 87 ? -5.418 16.594 7.188 1 98.81 87 PHE B O 1
ATOM 1649 N N . ILE B 1 88 ? -5.746 16.609 9.391 1 98.56 88 ILE B N 1
ATOM 1650 C CA . ILE B 1 88 ? -6.902 17.5 9.383 1 98.56 88 ILE B CA 1
ATOM 1651 C C . ILE B 1 88 ? -6.68 18.641 10.375 1 98.56 88 ILE B C 1
ATOM 1653 O O . ILE B 1 88 ? -6.379 18.391 11.547 1 98.56 88 ILE B O 1
ATOM 1657 N N . CYS B 1 89 ? -6.77 19.812 9.867 1 98.06 89 CYS B N 1
ATOM 1658 C CA . CYS B 1 89 ? -6.52 20.969 10.703 1 98.06 89 CYS B CA 1
ATOM 1659 C C . CYS B 1 89 ? -5.188 20.844 11.43 1 98.06 89 CYS B C 1
ATOM 1661 O O . CYS B 1 89 ? -5.125 21.016 12.656 1 98.06 89 CYS B O 1
ATOM 1663 N N . GLU B 1 90 ? -4.195 20.406 10.734 1 97.81 90 GLU B N 1
ATOM 1664 C CA . GLU B 1 90 ? -2.795 20.328 11.141 1 97.81 90 GLU B CA 1
ATOM 1665 C C . GLU B 1 90 ? -2.584 19.203 12.164 1 97.81 90 GLU B C 1
ATOM 1667 O O . GLU B 1 90 ? -1.472 19.016 12.664 1 97.81 90 GLU B O 1
ATOM 1672 N N . SER B 1 91 ? -3.629 18.438 12.438 1 98 91 SER B N 1
ATOM 1673 C CA . SER B 1 91 ? -3.52 17.312 13.359 1 98 91 SER B CA 1
ATOM 1674 C C . SER B 1 91 ? -3.453 15.984 12.609 1 98 91 SER B C 1
ATOM 1676 O O . SER B 1 91 ? -4.223 15.758 11.672 1 98 91 SER B O 1
ATOM 1678 N N . PHE B 1 92 ? -2.58 15.195 13.133 1 98.69 92 PHE B N 1
ATOM 1679 C CA . PHE B 1 92 ? -2.463 13.859 12.562 1 98.69 92 PHE B CA 1
ATOM 1680 C C . PHE B 1 92 ? -3.615 12.977 13.016 1 98.69 92 PHE B C 1
ATOM 1682 O O . PHE B 1 92 ? -3.799 12.75 14.211 1 98.69 92 PHE B O 1
ATOM 1689 N N . ILE B 1 93 ? -4.383 12.398 12.023 1 98.19 93 ILE B N 1
ATOM 1690 C CA . ILE B 1 93 ? -5.52 11.586 12.438 1 98.19 93 ILE B CA 1
ATOM 1691 C C . ILE B 1 93 ? -5.211 10.109 12.203 1 98.19 93 ILE B C 1
ATOM 1693 O O . ILE B 1 93 ? -5.93 9.234 12.688 1 98.19 93 ILE B O 1
ATOM 1697 N N . GLY B 1 94 ? -4.223 9.844 11.367 1 97.69 94 GLY B N 1
ATOM 1698 C CA . GLY B 1 94 ? -3.891 8.461 11.062 1 97.69 94 GLY B CA 1
ATOM 1699 C C . GLY B 1 94 ? -3.863 8.172 9.578 1 97.69 94 GLY B C 1
ATOM 1700 O O . GLY B 1 94 ? -3.562 9.055 8.773 1 97.69 94 GLY B O 1
ATOM 1701 N N . GLY B 1 95 ? -4.074 6.945 9.258 1 96.88 95 GLY B N 1
ATOM 1702 C CA . GLY B 1 95 ? -4.121 6.504 7.875 1 96.88 95 GLY B CA 1
ATOM 1703 C C . GLY B 1 95 ? -5.531 6.402 7.328 1 96.88 95 GLY B C 1
ATOM 1704 O O . GLY B 1 95 ? -6.418 7.156 7.738 1 96.88 95 GLY B O 1
ATOM 1705 N N . PHE B 1 96 ? -5.609 5.383 6.359 1 97.31 96 PHE B N 1
ATOM 1706 C CA . PHE B 1 96 ? -6.906 5.195 5.723 1 97.31 96 PHE B CA 1
ATOM 1707 C C . PHE B 1 96 ? -7.93 4.672 6.723 1 97.31 96 PHE B C 1
ATOM 1709 O O . PHE B 1 96 ? -9.102 5.062 6.688 1 97.31 96 PHE B O 1
ATOM 1716 N N . THR B 1 97 ? -7.492 3.838 7.621 1 95.12 97 THR B N 1
ATOM 1717 C CA . THR B 1 97 ? -8.414 3.248 8.586 1 95.12 97 THR B CA 1
ATOM 1718 C C . THR B 1 97 ? -9.078 4.332 9.43 1 95.12 97 THR B C 1
ATOM 1720 O O . THR B 1 97 ? -10.305 4.34 9.586 1 95.12 97 THR B O 1
ATOM 1723 N N . GLU B 1 98 ? -8.328 5.203 9.961 1 97.31 98 GLU B N 1
ATOM 1724 C CA . GLU B 1 98 ? -8.859 6.285 10.789 1 97.31 98 GLU B CA 1
ATOM 1725 C C . GLU B 1 98 ? -9.727 7.234 9.961 1 97.31 98 GLU B C 1
ATOM 1727 O O . GLU B 1 98 ? -10.789 7.668 10.414 1 97.31 98 GLU B O 1
ATOM 1732 N N . LEU B 1 99 ? -9.289 7.551 8.75 1 98.25 99 LEU B N 1
ATOM 1733 C CA . LEU B 1 99 ? -10.047 8.414 7.859 1 98.25 99 LEU B CA 1
ATOM 1734 C C . LEU B 1 99 ? -11.406 7.805 7.543 1 98.25 99 LEU B C 1
ATOM 1736 O O . LEU B 1 99 ? -12.438 8.484 7.621 1 98.25 99 LEU B O 1
ATOM 1740 N N . ASN B 1 100 ? -11.352 6.535 7.191 1 97.56 100 ASN B N 1
ATOM 1741 C CA . ASN B 1 100 ? -12.578 5.824 6.852 1 97.56 100 ASN B CA 1
ATOM 1742 C C . ASN B 1 100 ? -13.531 5.754 8.039 1 97.56 100 ASN B C 1
ATOM 1744 O O . ASN B 1 100 ? -14.75 5.887 7.871 1 97.56 100 ASN B O 1
ATOM 1748 N N . LYS B 1 101 ? -13 5.539 9.156 1 97.69 101 LYS B N 1
ATOM 1749 C CA . LYS B 1 101 ? -13.82 5.508 10.359 1 97.69 101 LYS B CA 1
ATOM 1750 C C . LYS B 1 101 ? -14.539 6.836 10.57 1 97.69 101 LYS B C 1
ATOM 1752 O O . LYS B 1 101 ? -15.742 6.859 10.852 1 97.69 101 LYS B O 1
ATOM 1757 N N . LEU B 1 102 ? -13.836 7.906 10.414 1 97.5 102 LEU B N 1
ATOM 1758 C CA . LEU B 1 102 ? -14.43 9.234 10.547 1 97.5 102 LEU B CA 1
ATOM 1759 C C . LEU B 1 102 ? -15.547 9.438 9.531 1 97.5 102 LEU B C 1
ATOM 1761 O O . LEU B 1 102 ? -16.594 10 9.867 1 97.5 102 LEU B O 1
ATOM 1765 N N . ALA B 1 103 ? -15.336 8.992 8.352 1 97.31 103 ALA B N 1
ATOM 1766 C CA . ALA B 1 103 ? -16.328 9.125 7.289 1 97.31 103 ALA B CA 1
ATOM 1767 C C . ALA B 1 103 ? -17.578 8.297 7.602 1 97.31 103 ALA B C 1
ATOM 1769 O O . ALA B 1 103 ? -18.703 8.781 7.457 1 97.31 103 ALA B O 1
ATOM 1770 N N . GLN B 1 104 ? -17.359 7.098 8.078 1 96.94 104 GLN B N 1
ATOM 1771 C CA . GLN B 1 104 ? -18.453 6.203 8.391 1 96.94 104 GLN B CA 1
ATOM 1772 C C . GLN B 1 104 ? -19.297 6.75 9.539 1 96.94 104 GLN B C 1
ATOM 1774 O O . GLN B 1 104 ? -20.516 6.562 9.57 1 96.94 104 GLN B O 1
ATOM 1779 N N . GLU B 1 105 ? -18.641 7.391 10.383 1 97.19 105 GLU B N 1
ATOM 1780 C CA . GLU B 1 105 ? -19.328 7.957 11.539 1 97.19 105 GLU B CA 1
ATOM 1781 C C . GLU B 1 105 ? -19.953 9.305 11.211 1 97.19 105 GLU B C 1
ATOM 1783 O O . GLU B 1 105 ? -20.672 9.883 12.031 1 97.19 105 GLU B O 1
ATOM 1788 N N . GLY B 1 106 ? -19.703 9.773 10.07 1 95.5 106 GLY B N 1
ATOM 1789 C CA . GLY B 1 106 ? -20.25 11.047 9.633 1 95.5 106 GLY B CA 1
ATOM 1790 C C . GLY B 1 106 ? -19.594 12.234 10.305 1 95.5 106 GLY B C 1
ATOM 1791 O O . GLY B 1 106 ? -20.188 13.312 10.406 1 95.5 106 GLY B O 1
ATOM 1792 N N . LYS B 1 107 ? -18.391 12.094 10.695 1 96.12 107 LYS B N 1
ATOM 1793 C CA . LYS B 1 107 ? -17.734 13.125 11.492 1 96.12 107 LYS B CA 1
ATOM 1794 C C . LYS B 1 107 ? -16.672 13.867 10.688 1 96.12 107 LYS B C 1
ATOM 1796 O O . LYS B 1 107 ? -16.062 14.82 11.172 1 96.12 107 LYS B O 1
ATOM 1801 N N . LEU B 1 108 ? -16.469 13.5 9.508 1 95.94 108 LEU B N 1
ATOM 1802 C CA . LEU B 1 108 ? -15.391 14.055 8.703 1 95.94 108 LEU B CA 1
ATOM 1803 C C . LEU B 1 108 ? -15.602 15.555 8.469 1 95.94 108 LEU B C 1
ATOM 1805 O O . LEU B 1 108 ? -14.695 16.344 8.719 1 95.94 108 LEU B O 1
ATOM 1809 N N . LYS B 1 109 ? -16.75 15.93 8.062 1 93.44 109 LYS B N 1
ATOM 1810 C CA . LYS B 1 109 ? -17.031 17.344 7.797 1 93.44 109 LYS B CA 1
ATOM 1811 C C . LYS B 1 109 ? -16.969 18.172 9.078 1 93.44 109 LYS B C 1
ATOM 1813 O O . LYS B 1 109 ? -16.5 19.297 9.062 1 93.44 109 LYS B O 1
ATOM 1818 N N . GLU B 1 110 ? -17.453 17.594 10.086 1 94.69 110 GLU B N 1
ATOM 1819 C CA . GLU B 1 110 ? -17.375 18.281 11.375 1 94.69 110 GLU B CA 1
ATOM 1820 C C . GLU B 1 110 ? -15.93 18.547 11.781 1 94.69 110 GLU B C 1
ATOM 1822 O O . GLU B 1 110 ? -15.594 19.641 12.234 1 94.69 110 GLU B O 1
ATOM 1827 N N . GLU B 1 111 ? -15.086 17.531 11.617 1 95.81 111 GLU B N 1
ATOM 1828 C CA . GLU B 1 111 ? -13.672 17.656 11.953 1 95.81 111 GLU B CA 1
ATOM 1829 C C . GLU B 1 111 ? -13 18.75 11.125 1 95.81 111 GLU B C 1
ATOM 1831 O O . GLU B 1 111 ? -12.188 19.516 11.648 1 95.81 111 GLU B O 1
ATOM 1836 N N . ILE B 1 112 ? -13.367 18.859 9.914 1 96.81 112 ILE B N 1
ATOM 1837 C CA . ILE B 1 112 ? -12.75 19.812 8.992 1 96.81 112 ILE B CA 1
ATOM 1838 C C . ILE B 1 112 ? -13.242 21.219 9.297 1 96.81 112 ILE B C 1
ATOM 1840 O O . ILE B 1 112 ? -12.5 22.203 9.141 1 96.81 112 ILE B O 1
ATOM 1844 N N . SER B 1 113 ? -14.445 21.266 9.734 1 95.19 113 SER B N 1
ATOM 1845 C CA . SER B 1 113 ? -15.047 22.578 10 1 95.19 113 SER B CA 1
ATOM 1846 C C . SER B 1 113 ? -14.344 23.281 11.148 1 95.19 113 SER B C 1
ATOM 1848 O O . SER B 1 113 ? -14.461 24.5 11.297 1 95.19 113 SER B O 1
ATOM 1850 N N . ARG B 1 114 ? -13.672 22.562 11.898 1 93.75 114 ARG B N 1
ATOM 1851 C CA . ARG B 1 114 ? -12.977 23.125 13.047 1 93.75 114 ARG B CA 1
ATOM 1852 C C . ARG B 1 114 ? -11.945 24.156 12.617 1 93.75 114 ARG B C 1
ATOM 1854 O O . ARG B 1 114 ? -11.586 25.047 13.391 1 93.75 114 ARG B O 1
ATOM 1861 N N . CYS B 1 115 ? -11.445 24.078 11.484 1 91.19 115 CYS B N 1
ATOM 1862 C CA . CYS B 1 115 ? -10.43 25.031 11.039 1 91.19 115 CYS B CA 1
ATOM 1863 C C . CYS B 1 115 ? -10.906 25.797 9.805 1 91.19 115 CYS B C 1
ATOM 1865 O O . CYS B 1 115 ? -10.117 26.453 9.141 1 91.19 115 CYS B O 1
ATOM 1867 N N . LEU B 1 116 ? -12.094 25.594 9.312 1 84.25 116 LEU B N 1
ATOM 1868 C CA . LEU B 1 116 ? -12.641 26.406 8.234 1 84.25 116 LEU B CA 1
ATOM 1869 C C . LEU B 1 116 ? -13.148 27.75 8.758 1 84.25 116 LEU B C 1
ATOM 1871 O O . LEU B 1 116 ? -13.227 28.719 8 1 84.25 116 LEU B O 1
ATOM 1875 N N . ASP B 1 117 ? -13.547 27.797 10.047 1 63.03 117 ASP B N 1
ATOM 1876 C CA . ASP B 1 117 ? -14.047 29.047 10.586 1 63.03 117 ASP B CA 1
ATOM 1877 C C . ASP B 1 117 ? -12.906 29.969 11.023 1 63.03 117 ASP B C 1
ATOM 1879 O O . ASP B 1 117 ? -11.844 29.484 11.422 1 63.03 117 ASP B O 1
#

Foldseek 3Di:
DPPVCVVVVQQAVQVVVLVQLQPAQKEKEEEPPDPQQVVQVVLCVVVPHDYHYDYLHVCCVVPVRVSRNHQRNVCVVPVDRDDIWMHGNSDTQGHSVSVVVCVVVVNNVVSNVVPVD/DPPVCVVVVQQAVQVVLLVQLQPAQKEKEEEPPDPQQVVQVVLCVVVPHDYHYDYLHVCCVVPVRVSRNHQRNVCVVPVDRDDIWMHGNSDTQGHSVSVVVCVVVVNNVVSNVVPVD

Nearest PDB structures (foldseek):
  2fls-assembly1_A  TM=9.320E-01  e=9.933E-10  Homo sapiens
  2ht9-assembly1_B  TM=9.212E-01  e=1.140E-09  Homo sapiens
  5gtx-assembly2_B  TM=9.184E-01  e=6.118E-08  Polygonaceae
  2e7p-assembly5_D  TM=9.192E-01  e=8.052E-08  Populus tremula x Populus tremuloides
  7ncw-assembly1_A  TM=8.836E-01  e=1.135E-07  Chlamydomonas reinhardtii

InterPro domains:
  IPR002109 Glutaredoxin [PF00462] (26-93)
  IPR014025 Glutaredoxin subgroup [PR00160] (26-44)
  IPR014025 Glutaredoxin subgroup [PR00160] (76-89)
  IPR014025 Glutaredoxin subgroup [PR00160] (90-103)
  IPR036249 Thioredoxin-like superfamily [SSF52833] (17-113)

pLDDT: mean 90.5, std 14.75, range [29.3, 98.81]

Sequence (234 aa):
MGAAESSLSEKVDEKGIKKEIGECPVVIYTKSECGYCKMAKDLLEKERINYREHELGHMQREDPETYQRRVNGLVYITRHKTMPQVFICESFIGGFTELNKLAQEGKLKEEISRCLDMGAAESSLSEKVDEKGIKKEIGECPVVIYTKSECGYCKMAKDLLEKERINYREHELGHMQREDPETYQRRVNGLVYITRHKTMPQVFICESFIGGFTELNKLAQEGKLKEEISRCLD

Organism: Meloidogyne incognita (NCBI:txid6306)

Solvent-accessible surface area (backbone atoms only — not comparable to full-atom values): 12421 Å² total; per-residue (Å²): 128,64,66,67,57,51,57,54,52,69,46,28,35,46,68,63,50,57,54,53,33,61,71,42,48,28,27,36,37,32,46,66,81,35,53,34,28,52,49,42,51,50,49,35,53,74,68,68,47,77,67,45,78,48,70,46,40,69,32,47,76,76,37,49,67,61,31,47,16,45,53,41,15,45,29,69,73,66,73,49,86,61,59,17,39,35,27,46,58,62,35,80,65,39,35,42,67,46,51,50,50,32,50,74,69,64,40,46,66,62,58,40,47,71,58,70,108,128,67,69,66,58,51,56,54,51,68,46,27,35,46,68,62,49,57,54,54,33,62,72,42,49,28,25,35,38,32,48,65,82,36,52,35,28,50,49,42,52,51,50,36,55,74,68,68,48,77,68,45,78,48,72,44,40,67,32,47,75,76,37,49,67,62,32,47,15,44,53,44,15,46,28,69,73,67,72,48,85,60,61,19,39,34,27,46,57,64,35,79,64,40,36,41,68,46,51,49,48,32,50,74,70,65,41,45,64,60,59,39,48,70,59,72,109

Secondary structure (DSSP, 8-state):
--HHHHHHHHH--HHHHHHHHTSSSEEEEE-TT-HHHHHHHHHHHHTT---EEEE-HHHHHH-HHHHHHHHHHHHHHHS--SS-EEEETTEEEESHHHHHHHHHTT-HHHHHHTTT-/-HHHHHHHHHH--HHHHHHHHTSSSEEEEE-TT-HHHHHHHHHHHHTT---EEEE-HHHHHH-HHHHHHHHHHHHHHHS--SS-EEEETTEEEESHHHHHHHHHTT-HHHHHHTTT-

Radius of gyration: 21.01 Å; Cα contacts (8 Å, |Δi|>4): 343; chains: 2; bounding box: 47×61×51 Å